Protein AF-0000000075212208 (afdb_homodimer)

Solvent-accessible surface area (backbone atoms only — not comparable to full-atom values): 13398 Å² total; per-residue (Å²): 125,58,70,80,43,76,44,44,19,39,18,38,63,18,53,50,20,39,30,35,29,75,81,66,67,46,75,45,40,25,14,40,92,82,67,46,66,45,93,73,33,43,47,42,62,54,30,37,22,40,18,46,20,15,41,41,36,31,32,25,49,51,51,33,44,75,71,73,48,75,58,78,48,35,25,38,19,33,31,32,38,22,55,25,89,89,42,84,96,29,46,19,37,37,36,39,38,34,51,44,39,84,70,49,51,69,67,55,49,52,50,30,45,55,54,13,44,73,44,17,35,67,53,26,19,44,70,43,47,28,46,81,44,79,44,78,118,124,59,69,78,44,76,44,44,19,38,17,39,62,18,53,49,20,40,30,34,29,75,82,67,67,46,75,45,40,24,16,41,91,81,67,47,67,43,94,72,33,44,47,41,62,54,30,37,23,38,19,45,20,16,42,42,36,31,33,26,50,51,50,33,46,75,71,72,47,72,58,77,48,35,26,38,18,34,30,32,39,24,56,25,88,89,42,85,95,30,46,17,36,37,34,38,37,35,52,44,39,83,69,51,52,68,67,53,50,52,51,30,46,55,54,14,44,74,44,18,35,69,52,26,20,43,71,45,48,29,46,81,44,80,45,78,119

Organism: Peptococcus niger (NCBI:txid2741)

Foldseek 3Di:
DDDPDDWDWDWDPPQQTWIATPVRPDIAHHNHPVNHADVRHDGPQVVLQVVCQVLLVVQLVVVCVVVVHDFPKGKDKDWDWAADPVDPPHTDIDIDIDMDTPRDDPVSSVVSNVRSCVPRQSSVVVVVSDDDDDDDD/DDDPDDWDWDWDPPQQTWIATPVRPDIAHHNHPVNHADVRHDGPQVVLQVVCQVLLVVQLVVVCVVVVHDFPKGKDKDWDWAADPVDPPHTDIDIDIDMDGPVDDPVSSVVSSVRSCVPRQSSVVVVVSDDDDDDDD

Secondary structure (DSSP, 8-state):
--EEEEEEEEEESGGGSEEEETTSS-EEEPPPTTS---TTB--HHHHHHHHHHHHHHHHHHHHHHHTT-----EEEEEEEEEE-TTSTT-EEEEEEEEEE-TTS-HHHHHHHHHHHHHH-HHHHGGGT-SEEEEEE-/--EEEEEEEEEESGGGSEEEETTSS-EEEPPPTTS---TTB--HHHHHHHHHHHHHHHHHHHHHHHTT-----EEEEEEEEEE-TTSTT-EEEEEEEEEE-TTS-HHHHHHHHHHHHHH-HHHHGGGT-SEEEEEE-

pLDDT: mean 84.52, std 11.78, range [50.91, 96.25]

Sequence (274 aa):
MAVHYETQFTNVGGRVGESVAIDNTFKLDQPGEDGKMAPGATNPEQLFAASLASCYNGAFLYHMEAAGKKSDVKFIVTVYLEDDPNYEGTMRVRAVCKVNAPELTKEEIKDFLEKAQTTSPYTKMFNGGAILENVVEMAVHYETQFTNVGGRVGESVAIDNTFKLDQPGEDGKMAPGATNPEQLFAASLASCYNGAFLYHMEAAGKKSDVKFIVTVYLEDDPNYEGTMRVRAVCKVNAPELTKEEIKDFLEKAQTTSPYTKMFNGGAILENVVE

InterPro domains:
  IPR003718 OsmC/Ohr conserved domain [PF02566] (40-129)
  IPR015946 K homology domain-like, alpha/beta [G3DSA:3.30.300.20] (2-135)
  IPR019953 Organic hydroperoxide resistance protein famiy [PTHR33797] (1-129)
  IPR036102 OsmC/Ohr superfamily [SSF82784] (4-132)

Nearest PDB structures (foldseek):
  6mjn-assembly2_C  TM=8.500E-01  e=1.795E-09  Legionella pneumophila
  2bjo-assembly1_B  TM=8.714E-01  e=3.499E-09  Bacillus subtilis
  9jxc-assembly2_C  TM=8.440E-01  e=5.707E-08  Acinetobacter baumannii
  4x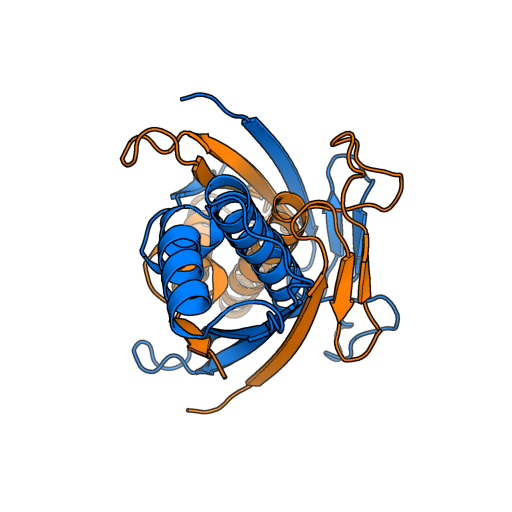x2-assembly1_A  TM=7.957E-01  e=2.161E-08  Xylella fastidiosa 9a5c
  3lus-assembly1_A  TM=8.500E-01  e=8.728E-08  Vibrio cholerae O1 biovar El Tor str. N16961

Structure (mmCIF, N/CA/C/O backbone):
data_AF-0000000075212208-model_v1
#
loop_
_entity.id
_entity.type
_entity.pdbx_description
1 polymer 'Organic hydroperoxide reductase OsmC/OhrA'
#
loop_
_atom_site.group_PDB
_atom_site.id
_atom_site.type_symbol
_atom_site.label_atom_id
_atom_site.label_alt_id
_atom_site.label_comp_id
_atom_site.label_asym_id
_atom_site.label_entity_id
_atom_site.label_seq_id
_atom_site.pdbx_PDB_ins_code
_atom_site.Cartn_x
_atom_site.Cartn_y
_atom_site.Cartn_z
_atom_site.occupancy
_atom_site.B_iso_or_equiv
_atom_site.auth_seq_id
_atom_site.auth_comp_id
_atom_site.auth_asym_id
_atom_site.auth_atom_id
_atom_site.pdbx_PDB_model_num
ATOM 1 N N . MET A 1 1 ? 22.5 -2.127 3.266 1 70.94 1 MET A N 1
ATOM 2 C CA . MET A 1 1 ? 21.594 -3.041 2.588 1 70.94 1 MET A CA 1
ATOM 3 C C . MET A 1 1 ? 21.297 -2.572 1.166 1 70.94 1 MET A C 1
ATOM 5 O O . MET A 1 1 ? 21.281 -1.37 0.896 1 70.94 1 MET A O 1
ATOM 9 N N . ALA A 1 2 ? 21.266 -3.566 0.296 1 86.38 2 ALA A N 1
ATOM 10 C CA . ALA A 1 2 ? 21.141 -3.178 -1.106 1 86.38 2 ALA A CA 1
ATOM 11 C C . ALA A 1 2 ? 19.719 -2.723 -1.433 1 86.38 2 ALA A C 1
ATOM 13 O O . ALA A 1 2 ? 18.75 -3.346 -1.001 1 86.38 2 ALA A O 1
ATOM 14 N N . VAL A 1 3 ? 19.641 -1.552 -2.01 1 84 3 VAL A N 1
ATOM 15 C CA . VAL A 1 3 ? 18.375 -1.034 -2.506 1 84 3 VAL A CA 1
ATOM 16 C C . VAL A 1 3 ? 18.188 -1.425 -3.971 1 84 3 VAL A C 1
ATOM 18 O O . VAL A 1 3 ? 19.078 -1.174 -4.801 1 84 3 VAL A O 1
ATOM 21 N N . HIS A 1 4 ? 17.062 -2.094 -4.285 1 87.19 4 HIS A N 1
ATOM 22 C CA . HIS A 1 4 ? 16.812 -2.578 -5.637 1 87.19 4 HIS A CA 1
ATOM 23 C C . HIS A 1 4 ? 15.906 -1.622 -6.406 1 87.19 4 HIS A C 1
ATOM 25 O O . HIS A 1 4 ? 15.883 -1.637 -7.641 1 87.19 4 HIS A O 1
ATOM 31 N N . TYR A 1 5 ? 15.141 -0.883 -5.746 1 85.38 5 TYR A N 1
ATOM 32 C CA . TYR A 1 5 ? 14.234 0.078 -6.371 1 85.38 5 TYR A CA 1
ATOM 33 C C . TYR A 1 5 ? 13.898 1.212 -5.41 1 85.38 5 TYR A C 1
ATOM 35 O O . TYR A 1 5 ? 13.828 1.004 -4.195 1 85.38 5 TYR A O 1
ATOM 43 N N . GLU A 1 6 ? 13.805 2.414 -5.984 1 86.81 6 GLU A N 1
ATOM 44 C CA . GLU A 1 6 ? 13.422 3.588 -5.207 1 86.81 6 GLU A CA 1
ATOM 45 C C . GLU A 1 6 ? 12.445 4.469 -5.977 1 86.81 6 GLU A C 1
ATOM 47 O O . GLU A 1 6 ? 12.594 4.664 -7.188 1 86.81 6 GLU A O 1
ATOM 52 N N . THR A 1 7 ? 11.406 4.898 -5.234 1 82.69 7 THR A N 1
ATOM 53 C CA . THR A 1 7 ? 10.484 5.879 -5.801 1 82.69 7 THR A CA 1
ATOM 54 C C . THR A 1 7 ? 10.094 6.922 -4.754 1 82.69 7 THR A C 1
ATOM 56 O O . THR A 1 7 ? 10.281 6.703 -3.555 1 82.69 7 THR A O 1
ATOM 59 N N . GLN A 1 8 ? 9.609 8.023 -5.25 1 87.06 8 GLN A N 1
ATOM 60 C CA . GLN A 1 8 ? 9.242 9.117 -4.352 1 87.06 8 GLN A CA 1
ATOM 61 C C . GLN A 1 8 ? 7.996 9.844 -4.848 1 87.06 8 GLN A C 1
ATOM 63 O O . GLN A 1 8 ? 7.871 10.125 -6.043 1 87.06 8 GLN A O 1
ATOM 68 N N . PHE A 1 9 ? 7.105 10.078 -3.904 1 85.19 9 PHE A N 1
ATOM 69 C CA . PHE A 1 9 ? 5.895 10.836 -4.199 1 85.19 9 PHE A CA 1
ATOM 70 C C . PHE A 1 9 ? 5.754 12.016 -3.242 1 85.19 9 PHE A C 1
ATOM 72 O O . PHE A 1 9 ? 6.047 11.891 -2.051 1 85.19 9 PHE A O 1
ATOM 79 N N . THR A 1 10 ? 5.277 13.094 -3.855 1 86.12 10 THR A N 1
ATOM 80 C CA . THR A 1 10 ? 4.895 14.25 -3.059 1 86.12 10 THR A CA 1
ATOM 81 C C . THR A 1 10 ? 3.379 14.422 -3.043 1 86.12 10 THR A C 1
ATOM 83 O O . THR A 1 10 ? 2.73 14.352 -4.09 1 86.12 10 THR A O 1
ATOM 86 N N . ASN A 1 11 ? 2.861 14.516 -1.863 1 85.56 11 ASN A N 1
ATOM 87 C CA . ASN A 1 11 ? 1.429 14.75 -1.73 1 85.56 11 ASN A CA 1
ATOM 88 C C . ASN A 1 11 ? 1.141 16.094 -1.076 1 85.56 11 ASN A C 1
ATOM 90 O O . ASN A 1 11 ? 1.806 16.484 -0.111 1 85.56 11 ASN A O 1
ATOM 94 N N . VAL A 1 12 ? 0.19 16.781 -1.741 1 84.25 12 VAL A N 1
ATOM 95 C CA . VAL A 1 12 ? -0.369 18 -1.172 1 84.25 12 VAL A CA 1
ATOM 96 C C . VAL A 1 12 ? -1.889 17.891 -1.083 1 84.25 12 VAL A C 1
ATOM 98 O O . VAL A 1 12 ? -2.539 17.438 -2.027 1 84.25 12 VAL A O 1
ATOM 101 N N . GLY A 1 13 ? -2.418 18.156 0.094 1 81.06 13 GLY A N 1
ATOM 102 C CA . GLY A 1 13 ? -3.863 18.156 0.256 1 81.06 13 GLY A CA 1
ATOM 103 C C . GLY A 1 13 ? -4.41 16.844 0.786 1 81.06 13 GLY A C 1
ATOM 104 O O . GLY A 1 13 ? -5.629 16.656 0.866 1 81.06 13 GLY A O 1
ATOM 105 N N . GLY A 1 14 ? -3.502 15.961 1.135 1 76.94 14 GLY A N 1
ATOM 106 C CA . GLY A 1 14 ? -3.963 14.727 1.743 1 76.94 14 GLY A CA 1
ATOM 107 C C . GLY A 1 14 ? -4.758 13.852 0.792 1 76.94 14 GLY A C 1
ATOM 108 O O . GLY A 1 14 ? -4.41 13.727 -0.385 1 76.94 14 GLY A O 1
ATOM 109 N N . ARG A 1 15 ? -5.855 13.203 1.315 1 73 15 ARG A N 1
ATOM 110 C CA . ARG A 1 15 ? -6.668 12.242 0.575 1 73 15 ARG A CA 1
ATOM 111 C C . ARG A 1 15 ? -7.465 12.93 -0.526 1 73 15 ARG A C 1
ATOM 113 O O . ARG A 1 15 ? -7.906 12.281 -1.479 1 73 15 ARG A O 1
ATOM 120 N N . VAL A 1 16 ? -7.699 14.227 -0.366 1 68.44 16 VAL A N 1
ATOM 121 C CA . VAL A 1 16 ? -8.484 14.945 -1.366 1 68.44 16 VAL A CA 1
ATOM 122 C C . VAL A 1 16 ? -7.566 15.82 -2.219 1 68.44 16 VAL A C 1
ATOM 124 O O . VAL A 1 16 ? -8.031 16.688 -2.959 1 68.44 16 VAL A O 1
ATOM 127 N N . GLY A 1 17 ? -6.293 15.586 -2.066 1 71.75 17 GLY A N 1
ATOM 128 C CA . GLY A 1 17 ? -5.324 16.422 -2.752 1 71.75 17 GLY A CA 1
ATOM 129 C C . GLY A 1 17 ? -4.723 15.766 -3.979 1 71.75 17 GLY A C 1
ATOM 130 O O . GLY A 1 17 ? -5.445 15.203 -4.805 1 71.75 17 GLY A O 1
ATOM 131 N N . GLU A 1 18 ? -3.49 16.062 -4.168 1 77.62 18 GLU A N 1
ATOM 132 C CA . GLU A 1 18 ? -2.768 15.539 -5.328 1 77.62 18 GLU A CA 1
ATOM 133 C C . GLU A 1 18 ? -1.454 14.883 -4.914 1 77.62 18 GLU A C 1
ATOM 135 O O . GLU A 1 18 ? -0.768 15.367 -4.016 1 77.62 18 GLU A O 1
ATOM 140 N N . SER A 1 19 ? -1.216 13.766 -5.504 1 78.62 19 SER A N 1
ATOM 141 C CA . SER A 1 19 ? 0.069 13.086 -5.363 1 78.62 19 SER A CA 1
ATOM 142 C C . SER A 1 19 ? 0.805 13.008 -6.695 1 78.62 19 SER A C 1
ATOM 144 O O . SER A 1 19 ? 0.221 12.633 -7.711 1 78.62 19 SER A O 1
ATOM 146 N N . VAL A 1 20 ? 2.037 13.445 -6.68 1 78.25 20 VAL A N 1
ATOM 147 C CA . VAL A 1 20 ? 2.83 13.484 -7.906 1 78.25 20 VAL A CA 1
ATOM 148 C C . VAL A 1 20 ? 4.152 12.758 -7.688 1 78.25 20 VAL A C 1
ATOM 150 O O . VAL A 1 20 ? 4.82 12.953 -6.668 1 78.25 20 VAL A O 1
ATOM 153 N N . ALA A 1 21 ? 4.348 11.867 -8.633 1 74.69 21 ALA A N 1
ATOM 154 C CA . ALA A 1 21 ? 5.656 11.219 -8.617 1 74.69 21 ALA A CA 1
ATOM 155 C C . ALA A 1 21 ? 6.77 12.219 -8.906 1 74.69 21 ALA A C 1
ATOM 157 O O . ALA A 1 21 ? 6.586 13.148 -9.695 1 74.69 21 ALA A O 1
ATOM 158 N N . ILE A 1 22 ? 7.887 12.031 -8.273 1 70.25 22 ILE A N 1
ATOM 159 C CA . ILE A 1 22 ? 9.023 12.938 -8.422 1 70.25 22 ILE A CA 1
ATOM 160 C C . ILE A 1 22 ? 9.422 13.031 -9.891 1 70.25 22 ILE A C 1
ATOM 162 O O . ILE A 1 22 ? 9.883 14.086 -10.344 1 70.25 22 ILE A O 1
ATOM 166 N N . ASP A 1 23 ? 9.211 11.906 -10.531 1 62.16 23 ASP A N 1
ATOM 167 C CA . ASP A 1 23 ? 9.602 11.938 -11.938 1 62.16 23 ASP A CA 1
ATOM 168 C C . ASP A 1 23 ? 8.445 12.406 -12.82 1 62.16 23 ASP A C 1
ATOM 170 O O . ASP A 1 23 ? 8.562 12.414 -14.047 1 62.16 23 ASP A O 1
ATOM 174 N N . ASN A 1 24 ? 7.379 12.922 -12.227 1 60.34 24 ASN A N 1
ATOM 175 C CA . ASN A 1 24 ? 6.188 13.477 -12.859 1 60.34 24 ASN A CA 1
ATOM 176 C C . ASN A 1 24 ? 5.547 12.477 -13.82 1 60.34 24 ASN A C 1
ATOM 178 O O . ASN A 1 24 ? 4.859 12.867 -14.766 1 60.34 24 ASN A O 1
ATOM 182 N N . THR A 1 25 ? 5.859 11.266 -13.688 1 55 25 THR A N 1
ATOM 183 C CA . THR A 1 25 ? 5.336 10.258 -14.602 1 55 25 THR A CA 1
ATOM 184 C C . THR A 1 25 ? 3.934 9.82 -14.18 1 55 25 THR A C 1
ATOM 186 O O . THR A 1 25 ? 3.158 9.328 -15 1 55 25 THR A O 1
ATOM 189 N N . PHE A 1 26 ? 3.602 10.031 -12.93 1 61.72 26 PHE A N 1
ATOM 190 C CA . PHE A 1 26 ? 2.348 9.484 -12.414 1 61.72 26 PHE A CA 1
ATOM 191 C C . PHE A 1 26 ? 1.699 10.461 -11.438 1 61.72 26 PHE A C 1
ATOM 193 O O . PHE A 1 26 ? 2.328 10.883 -10.461 1 61.72 26 PHE A O 1
ATOM 200 N N . LYS A 1 27 ? 0.62 11.039 -12 1 63.62 27 LYS A N 1
ATOM 201 C CA . LYS A 1 27 ? -0.178 11.93 -11.164 1 63.62 27 LYS A CA 1
ATOM 202 C C . LYS A 1 27 ? -1.516 11.289 -10.805 1 63.62 27 LYS A C 1
ATOM 204 O O . LYS A 1 27 ? -2.162 10.664 -11.648 1 63.62 27 LYS A O 1
ATOM 209 N N . LEU A 1 28 ? -1.729 11.164 -9.531 1 64.94 28 LEU A N 1
ATOM 210 C CA . LEU A 1 28 ? -2.996 10.602 -9.07 1 64.94 28 LEU A CA 1
ATOM 211 C C . LEU A 1 28 ? -3.85 11.68 -8.398 1 64.94 28 LEU A C 1
ATOM 213 O O . LEU A 1 28 ? -3.416 12.312 -7.438 1 64.94 28 LEU A O 1
ATOM 217 N N . ASP A 1 29 ? -4.934 11.906 -9.164 1 61.25 29 ASP A N 1
ATOM 218 C CA . ASP A 1 29 ? -5.895 12.844 -8.594 1 61.25 29 ASP A CA 1
ATOM 219 C C . ASP A 1 29 ? -6.797 12.148 -7.574 1 61.25 29 ASP A C 1
ATOM 221 O O . ASP A 1 29 ? -7.164 10.984 -7.754 1 61.25 29 ASP A O 1
ATOM 225 N N . GLN A 1 30 ? -6.922 12.719 -6.516 1 59.75 30 GLN A N 1
ATOM 226 C CA . GLN A 1 30 ? -7.781 12.195 -5.461 1 59.75 30 GLN A CA 1
ATOM 227 C C . GLN A 1 30 ? -9.18 12.797 -5.543 1 59.75 30 GLN A C 1
ATOM 229 O O . GLN A 1 30 ? -9.391 1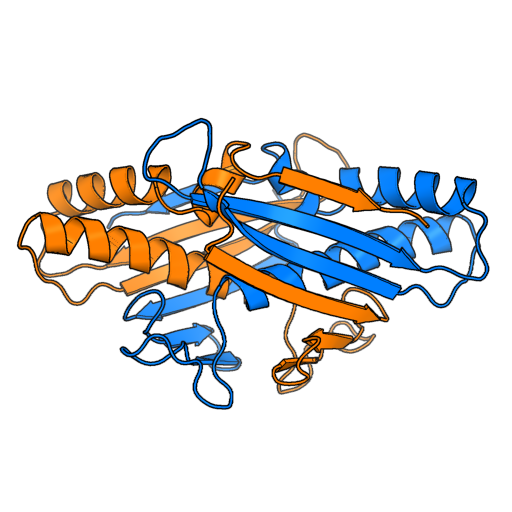3.789 -6.242 1 59.75 30 GLN A O 1
ATOM 234 N N . PRO A 1 31 ? -10.156 11.953 -4.84 1 56.88 31 PRO A N 1
ATOM 235 C CA . PRO A 1 31 ? -11.539 12.414 -4.887 1 56.88 31 PRO A CA 1
ATOM 236 C C . PRO A 1 31 ? -11.695 13.859 -4.406 1 56.88 31 PRO A C 1
ATOM 238 O O . PRO A 1 31 ? -10.898 14.336 -3.596 1 56.88 31 PRO A O 1
ATOM 241 N N . GLY A 1 32 ? -12.586 14.633 -5.09 1 51.72 32 GLY A N 1
ATOM 242 C CA . GLY A 1 32 ? -12.898 16 -4.707 1 51.72 32 GLY A CA 1
ATOM 243 C C . GLY A 1 32 ? -13.383 16.125 -3.275 1 51.72 32 GLY A C 1
ATOM 244 O O . GLY A 1 32 ? -13.547 15.125 -2.58 1 51.72 32 GLY A O 1
ATOM 245 N N . GLU A 1 33 ? -13.383 17.344 -2.822 1 51.31 33 GLU A N 1
ATOM 246 C CA . GLU A 1 33 ? -13.812 17.719 -1.477 1 51.31 33 GLU A CA 1
ATOM 247 C C . GLU A 1 33 ? -15.141 17.047 -1.126 1 51.31 33 GLU A C 1
ATOM 249 O O . GLU A 1 33 ? -15.438 16.828 0.049 1 51.31 33 GLU A O 1
ATOM 254 N N . ASP A 1 34 ? -15.812 16.719 -2.092 1 51.81 34 ASP A N 1
ATOM 255 C CA . ASP A 1 34 ? -17.125 16.125 -1.829 1 51.81 34 ASP A CA 1
ATOM 256 C C . ASP A 1 34 ? -17.016 14.617 -1.603 1 51.81 34 ASP A C 1
ATOM 258 O O . ASP A 1 34 ? -18 13.953 -1.301 1 51.81 34 ASP A O 1
ATOM 262 N N . GLY A 1 35 ? -15.789 14.164 -1.608 1 54.78 35 GLY A N 1
ATOM 263 C CA . GLY A 1 35 ? -15.547 12.75 -1.394 1 54.78 35 GLY A CA 1
ATOM 264 C C . GLY A 1 35 ? -15.836 11.898 -2.617 1 54.78 35 GLY A C 1
ATOM 265 O O . GLY A 1 35 ? -15.609 10.688 -2.604 1 54.78 35 GLY A O 1
ATOM 266 N N . LYS A 1 36 ? -16.328 12.656 -3.635 1 58.91 36 LYS A N 1
ATOM 267 C CA . LYS A 1 36 ? -16.703 11.906 -4.828 1 58.91 36 LYS A CA 1
ATOM 268 C C . LYS A 1 36 ? -15.5 11.695 -5.738 1 58.91 36 LYS A C 1
ATOM 270 O O . LYS A 1 36 ? -14.656 12.578 -5.875 1 58.91 36 LYS A O 1
ATOM 275 N N . MET A 1 37 ? -15.297 10.531 -6.078 1 59.47 37 MET A N 1
ATOM 276 C CA . MET A 1 37 ? -14.211 10.172 -6.98 1 59.47 37 MET A CA 1
ATOM 277 C C . MET A 1 37 ? -14.461 10.727 -8.383 1 59.47 37 MET A C 1
ATOM 279 O O . MET A 1 37 ? -15.422 10.336 -9.047 1 59.47 37 MET A O 1
ATOM 283 N N . ALA A 1 38 ? -13.727 11.891 -8.672 1 60.22 38 ALA A N 1
ATOM 284 C CA . ALA A 1 38 ? -13.82 12.367 -10.047 1 60.22 38 ALA A CA 1
ATOM 285 C C . ALA A 1 38 ? -13.305 11.32 -11.031 1 60.22 38 ALA A C 1
ATOM 287 O O . ALA A 1 38 ? -12.555 10.414 -10.648 1 60.22 38 ALA A O 1
ATOM 288 N N . PRO A 1 39 ? -13.914 11.383 -12.266 1 60.47 39 PRO A N 1
ATOM 289 C CA . PRO A 1 39 ? -13.352 10.477 -13.273 1 60.47 39 PRO A CA 1
ATOM 290 C C . PRO A 1 39 ? -11.836 10.562 -13.367 1 60.47 39 PRO A C 1
ATOM 292 O O . PRO A 1 39 ? -11.281 11.664 -13.422 1 60.47 39 PRO A O 1
ATOM 295 N N . GLY A 1 40 ? -11.141 9.414 -13.195 1 63.72 40 GLY A N 1
ATOM 296 C CA . GLY A 1 40 ? -9.688 9.375 -13.25 1 63.72 40 GLY A CA 1
ATOM 297 C C . GLY A 1 40 ? -9.031 9.531 -11.883 1 63.72 40 GLY A C 1
ATOM 298 O O . GLY A 1 40 ? -7.824 9.344 -11.75 1 63.72 40 GLY A O 1
ATOM 299 N N . ALA A 1 41 ? -9.945 9.852 -10.961 1 69.88 41 ALA A N 1
ATOM 300 C CA . ALA A 1 41 ? -9.398 10.023 -9.617 1 69.88 41 ALA A CA 1
ATOM 301 C C . ALA A 1 41 ? -9.195 8.672 -8.93 1 69.88 41 ALA A C 1
ATOM 303 O O . ALA A 1 41 ? -9.742 7.66 -9.367 1 69.88 41 ALA A O 1
ATOM 304 N N . THR A 1 42 ? -8.273 8.664 -8.062 1 76.81 42 THR A N 1
ATOM 305 C CA . THR A 1 42 ? -7.969 7.473 -7.277 1 76.81 42 THR A CA 1
ATOM 306 C C . THR A 1 42 ? -7.871 7.812 -5.793 1 76.81 42 THR A C 1
ATOM 308 O O . THR A 1 42 ? -8.078 8.961 -5.398 1 76.81 42 THR A O 1
ATOM 311 N N . ASN A 1 43 ? -7.836 6.828 -4.996 1 79.75 43 ASN A N 1
ATOM 312 C CA . ASN A 1 43 ? -7.68 6.984 -3.553 1 79.75 43 ASN A CA 1
ATOM 313 C C . ASN A 1 43 ? -6.688 5.98 -2.982 1 79.75 43 ASN A C 1
ATOM 315 O O . ASN A 1 43 ? -6.25 5.066 -3.684 1 79.75 43 ASN A O 1
ATOM 319 N N . PRO A 1 44 ? -6.285 6.199 -1.793 1 83.81 44 PRO A N 1
ATOM 320 C CA . PRO A 1 44 ? -5.258 5.332 -1.209 1 83.81 44 PRO A CA 1
ATOM 321 C C . PRO A 1 44 ? -5.66 3.859 -1.219 1 83.81 44 PRO A C 1
ATOM 323 O O . PRO A 1 44 ? -4.816 2.986 -1.44 1 83.81 44 PRO A O 1
ATOM 326 N N . GLU A 1 45 ? -6.887 3.543 -1.008 1 84.94 45 GLU A N 1
ATOM 327 C CA . GLU A 1 45 ? -7.344 2.158 -0.944 1 84.94 45 GLU A CA 1
ATOM 328 C C . GLU A 1 45 ? -7.211 1.469 -2.299 1 84.94 45 GLU A C 1
ATOM 330 O O . GLU A 1 45 ? -6.77 0.32 -2.375 1 84.94 45 GLU A O 1
ATOM 335 N N . 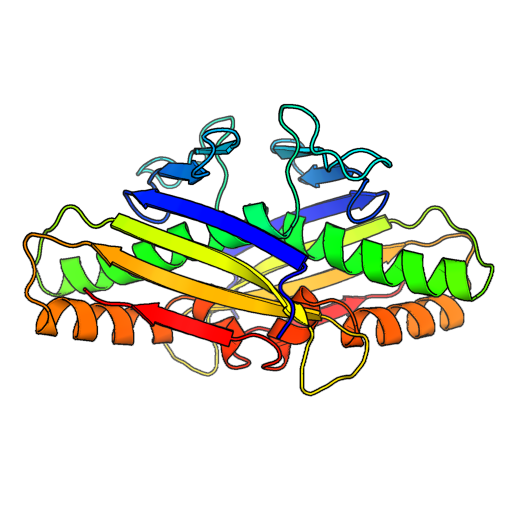GLN A 1 46 ? -7.609 2.148 -3.34 1 83.31 46 GLN A N 1
ATOM 336 C CA . GLN A 1 46 ? -7.473 1.604 -4.688 1 83.31 46 GLN A CA 1
ATOM 337 C C . GLN A 1 46 ? -6.008 1.385 -5.047 1 83.31 46 GLN A C 1
ATOM 339 O O . GLN A 1 46 ? -5.648 0.349 -5.609 1 83.31 46 GLN A O 1
ATOM 344 N N . LEU A 1 47 ? -5.211 2.346 -4.762 1 83.38 47 LEU A N 1
ATOM 345 C CA . LEU A 1 47 ? -3.785 2.264 -5.051 1 83.38 47 LEU A CA 1
ATOM 346 C C . LEU A 1 47 ? -3.146 1.098 -4.301 1 83.38 47 LEU A C 1
ATOM 348 O O . LEU A 1 47 ? -2.381 0.327 -4.883 1 83.38 47 LEU A O 1
ATOM 352 N N . PHE A 1 48 ? -3.508 0.967 -3.088 1 88.5 48 PHE A N 1
ATOM 353 C CA . PHE A 1 48 ? -2.951 -0.122 -2.295 1 88.5 48 PHE A CA 1
ATOM 354 C C . PHE A 1 48 ? -3.438 -1.471 -2.812 1 88.5 48 PHE A C 1
ATOM 356 O O . PHE A 1 48 ? -2.66 -2.426 -2.896 1 88.5 48 PHE A O 1
ATOM 363 N N . ALA A 1 49 ? -4.703 -1.544 -3.129 1 87.12 49 ALA A N 1
ATOM 364 C CA . ALA A 1 49 ? -5.246 -2.793 -3.656 1 87.12 49 ALA A CA 1
ATOM 365 C C . ALA A 1 49 ? -4.492 -3.234 -4.906 1 87.12 49 ALA A C 1
ATOM 367 O O . ALA A 1 49 ? -4.133 -4.406 -5.039 1 87.12 49 ALA A O 1
ATOM 368 N N . ALA A 1 50 ? -4.273 -2.334 -5.766 1 84.81 50 ALA A N 1
ATOM 369 C CA . ALA A 1 50 ? -3.553 -2.629 -7 1 84.81 50 ALA A CA 1
ATOM 370 C C . ALA A 1 50 ? -2.115 -3.047 -6.707 1 84.81 50 ALA A C 1
ATOM 372 O O . ALA A 1 50 ? -1.602 -3.994 -7.309 1 84.81 50 ALA A O 1
ATOM 373 N N . SER A 1 51 ? -1.491 -2.33 -5.82 1 87.19 51 SER A N 1
ATOM 374 C CA . SER A 1 51 ? -0.121 -2.645 -5.426 1 87.19 51 SER A CA 1
ATOM 375 C C . SER A 1 51 ? -0.02 -4.055 -4.852 1 87.19 51 SER A C 1
ATOM 377 O O . SER A 1 51 ? 0.808 -4.852 -5.297 1 87.19 51 SER A O 1
ATOM 379 N N . LEU A 1 52 ? -0.917 -4.34 -3.92 1 91.62 52 LEU A N 1
ATOM 380 C CA . LEU A 1 52 ? -0.914 -5.637 -3.25 1 91.62 52 LEU A CA 1
ATOM 381 C C . LEU A 1 52 ? -1.21 -6.762 -4.238 1 91.62 52 LEU A C 1
ATOM 383 O O . LEU A 1 52 ? -0.519 -7.781 -4.25 1 91.62 52 LEU A O 1
ATOM 387 N N . ALA A 1 53 ? -2.188 -6.57 -5.078 1 89.69 53 ALA A N 1
ATOM 388 C CA . ALA A 1 53 ? -2.572 -7.598 -6.043 1 89.69 53 ALA A CA 1
ATOM 389 C C . ALA A 1 53 ? -1.409 -7.949 -6.965 1 89.69 53 ALA A C 1
ATOM 391 O O . ALA A 1 53 ? -1.12 -9.125 -7.191 1 89.69 53 ALA A O 1
ATOM 392 N N . SER A 1 54 ? -0.744 -6.969 -7.48 1 87.44 54 SER A N 1
ATOM 393 C CA . SER A 1 54 ? 0.323 -7.172 -8.453 1 87.44 54 SER A CA 1
ATOM 394 C C . SER A 1 54 ? 1.546 -7.816 -7.812 1 87.44 54 SER A C 1
ATOM 396 O O . SER A 1 54 ? 2.107 -8.773 -8.352 1 87.44 54 SER A O 1
ATOM 398 N N . CYS A 1 55 ? 1.92 -7.312 -6.715 1 90.06 55 CYS A N 1
ATOM 399 C CA . CYS A 1 55 ? 3.119 -7.832 -6.066 1 90.06 55 CYS A CA 1
ATOM 400 C C . CYS A 1 55 ? 2.885 -9.242 -5.531 1 90.06 55 CYS A C 1
ATOM 402 O O . CYS A 1 55 ? 3.748 -10.109 -5.656 1 90.06 55 CYS A O 1
ATOM 404 N N . TYR A 1 56 ? 1.745 -9.445 -4.902 1 92.81 56 TYR A N 1
ATOM 405 C CA . TYR A 1 56 ? 1.398 -10.75 -4.363 1 92.81 56 TYR A CA 1
ATOM 406 C C . TYR A 1 56 ? 1.308 -11.789 -5.473 1 92.81 56 TYR A C 1
ATOM 408 O O . TYR A 1 56 ? 1.865 -12.883 -5.352 1 92.81 56 TYR A O 1
ATOM 416 N N . ASN A 1 57 ? 0.665 -11.43 -6.52 1 92 57 ASN A N 1
ATOM 417 C CA . ASN A 1 57 ? 0.59 -12.32 -7.672 1 92 57 ASN A CA 1
ATOM 418 C C . ASN A 1 57 ? 1.972 -12.594 -8.258 1 92 57 ASN A C 1
ATOM 420 O O . ASN A 1 57 ? 2.289 -13.734 -8.602 1 92 57 ASN A O 1
ATOM 424 N N . GLY A 1 58 ? 2.789 -11.555 -8.344 1 90.19 58 GLY A N 1
ATOM 425 C CA . GLY A 1 58 ? 4.148 -11.742 -8.82 1 90.19 58 GLY A CA 1
ATOM 426 C C . GLY A 1 58 ? 4.922 -12.781 -8.031 1 90.19 58 GLY A C 1
ATOM 427 O O . GLY A 1 58 ? 5.617 -13.617 -8.602 1 90.19 58 GLY A O 1
ATOM 428 N N . ALA A 1 59 ? 4.832 -12.672 -6.73 1 90.44 59 ALA A N 1
ATOM 429 C CA . ALA A 1 59 ? 5.484 -13.648 -5.863 1 90.44 59 ALA A CA 1
ATOM 430 C C . ALA A 1 59 ? 4.914 -15.047 -6.082 1 90.44 59 ALA A C 1
ATOM 432 O O . ALA A 1 59 ? 5.656 -16.031 -6.137 1 90.44 59 ALA A O 1
ATOM 433 N N . PHE A 1 60 ? 3.576 -15.125 -6.219 1 94.06 60 PHE A N 1
ATOM 434 C CA . PHE A 1 60 ? 2.912 -16.391 -6.484 1 94.06 60 PHE A CA 1
ATOM 435 C C . PHE A 1 60 ? 3.436 -17.016 -7.77 1 94.06 60 PHE A C 1
ATOM 437 O O . PHE A 1 60 ? 3.816 -18.188 -7.789 1 94.06 60 PHE A O 1
ATOM 444 N N . LEU A 1 61 ? 3.512 -16.219 -8.82 1 92.75 61 LEU A N 1
ATOM 445 C CA . LEU A 1 61 ? 3.973 -16.688 -10.117 1 92.75 61 LEU A CA 1
ATOM 446 C C . LEU A 1 61 ? 5.422 -17.156 -10.047 1 92.75 61 LEU A C 1
ATOM 448 O O . LEU A 1 61 ? 5.789 -18.156 -10.664 1 92.75 61 LEU A O 1
ATOM 452 N N . TYR A 1 62 ? 6.211 -16.438 -9.328 1 91.31 62 TYR A N 1
ATOM 453 C CA . TYR A 1 62 ? 7.609 -16.812 -9.156 1 91.31 62 TYR A CA 1
ATOM 454 C C . TYR A 1 62 ? 7.73 -18.219 -8.594 1 91.31 62 TYR A C 1
ATOM 456 O O . TYR A 1 62 ? 8.461 -19.047 -9.133 1 91.31 62 TYR A O 1
ATOM 464 N N . HIS A 1 63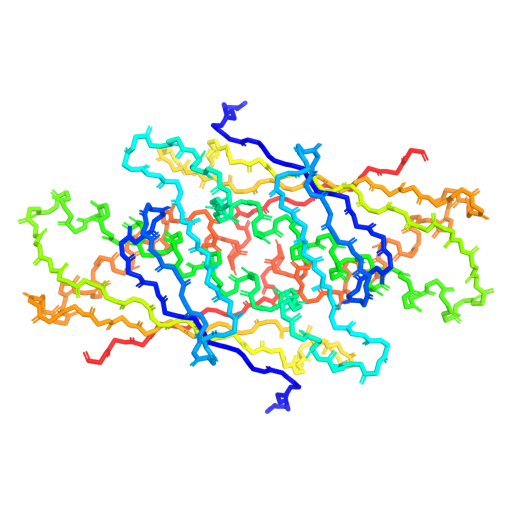 ? 7.02 -18.484 -7.543 1 94.19 63 HIS A N 1
ATOM 465 C CA . HIS A 1 63 ? 7.098 -19.797 -6.898 1 94.19 63 HIS A CA 1
ATOM 466 C C . HIS A 1 63 ? 6.449 -20.875 -7.762 1 94.19 63 HIS A C 1
ATOM 468 O O . HIS A 1 63 ? 6.914 -22.016 -7.789 1 94.19 63 HIS A O 1
ATOM 474 N N . MET A 1 64 ? 5.387 -20.516 -8.461 1 94.75 64 MET A N 1
ATOM 475 C CA . MET A 1 64 ? 4.738 -21.453 -9.375 1 94.75 64 MET A CA 1
ATOM 476 C C . MET A 1 64 ? 5.699 -21.875 -10.477 1 94.75 64 MET A C 1
ATOM 478 O O . MET A 1 64 ? 5.852 -23.078 -10.734 1 94.75 64 MET A O 1
ATOM 482 N N . GLU A 1 65 ? 6.375 -20.922 -11.047 1 93.88 65 GLU A N 1
ATOM 483 C CA . GLU A 1 65 ? 7.316 -21.203 -12.125 1 93.88 65 GLU A CA 1
ATOM 484 C C . GLU A 1 65 ? 8.516 -22 -11.625 1 93.88 65 GLU A C 1
ATOM 486 O O . GLU A 1 65 ? 9.008 -22.891 -12.312 1 93.88 65 GLU A O 1
ATOM 491 N N . ALA A 1 66 ? 8.992 -21.656 -10.477 1 94.44 66 ALA A N 1
ATOM 492 C CA . ALA A 1 66 ? 10.117 -22.359 -9.867 1 94.44 66 ALA A CA 1
ATOM 493 C C . ALA A 1 66 ? 9.789 -23.844 -9.688 1 94.44 66 ALA A C 1
ATOM 495 O O . ALA A 1 66 ? 10.688 -24.688 -9.711 1 94.44 66 ALA A O 1
ATOM 496 N N . ALA A 1 67 ? 8.516 -24.156 -9.555 1 95.88 67 ALA A N 1
ATOM 497 C CA . ALA A 1 67 ? 8.062 -25.547 -9.367 1 95.88 67 ALA A CA 1
ATOM 498 C C . ALA A 1 67 ? 7.746 -26.20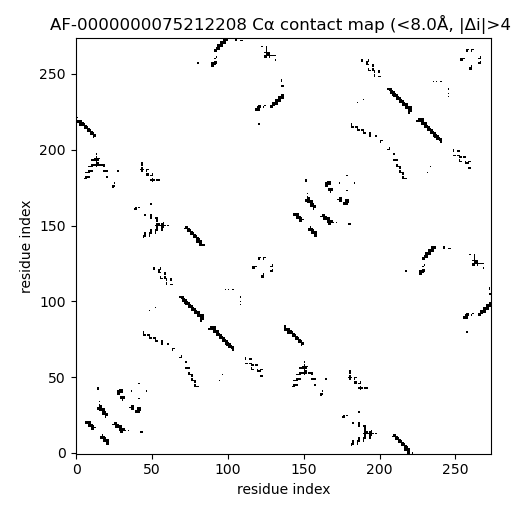3 -10.703 1 95.88 67 ALA A C 1
ATOM 500 O O . ALA A 1 67 ? 7.301 -27.344 -10.75 1 95.88 67 ALA A O 1
ATOM 501 N N . GLY A 1 68 ? 7.902 -25.359 -11.812 1 96.25 68 GLY A N 1
ATOM 502 C CA . GLY A 1 68 ? 7.668 -25.875 -13.141 1 96.25 68 GLY A CA 1
ATOM 503 C C . GLY A 1 68 ? 6.199 -25.938 -13.516 1 96.25 68 GLY A C 1
ATOM 504 O O . GLY A 1 68 ? 5.801 -26.75 -14.359 1 96.25 68 GLY A O 1
ATOM 505 N N . LYS A 1 69 ? 5.383 -25.188 -12.773 1 96.06 69 LYS A N 1
ATOM 506 C CA . LYS A 1 69 ? 3.949 -25.172 -13.039 1 96.06 69 LYS A CA 1
ATOM 507 C C . LYS A 1 69 ? 3.555 -23.922 -13.828 1 96.06 69 LYS A C 1
ATOM 509 O O . LYS A 1 69 ? 4.297 -22.938 -13.859 1 96.06 69 LYS A O 1
ATOM 514 N N . LYS A 1 70 ? 2.436 -24.094 -14.523 1 93.56 70 LYS A N 1
ATOM 515 C CA . LYS A 1 70 ? 1.876 -22.984 -15.289 1 93.56 70 LYS A CA 1
ATOM 516 C C . LYS A 1 70 ? 0.362 -22.906 -15.117 1 93.56 70 LYS A C 1
ATOM 518 O O . LYS A 1 70 ? -0.318 -23.938 -15.07 1 93.56 70 LYS A O 1
ATOM 523 N N . SER A 1 71 ? -0.105 -21.688 -15 1 93.06 71 SER A N 1
ATOM 524 C CA . SER A 1 71 ? -1.539 -21.438 -14.906 1 93.06 71 SER A CA 1
ATOM 525 C C . SER A 1 71 ? -1.86 -19.969 -15.203 1 93.06 71 SER A C 1
ATOM 527 O O . SER A 1 71 ? -1.018 -19.094 -15.008 1 93.06 71 SER A O 1
ATOM 529 N N . ASP A 1 72 ? -3.035 -19.797 -15.758 1 90.5 72 ASP A N 1
ATOM 530 C CA . ASP A 1 72 ? -3.551 -18.438 -15.867 1 90.5 72 ASP A CA 1
ATOM 531 C C . ASP A 1 72 ? -4.062 -17.938 -14.523 1 90.5 72 ASP A C 1
ATOM 533 O O . ASP A 1 72 ? -5.262 -18 -14.25 1 90.5 72 ASP A O 1
ATOM 537 N N . VAL A 1 73 ? -3.137 -17.359 -13.781 1 92 73 VAL A N 1
ATOM 538 C CA . VAL A 1 73 ? -3.43 -17.016 -12.391 1 92 73 VAL A CA 1
ATOM 539 C C . VAL A 1 73 ? -4.07 -15.625 -12.344 1 92 73 VAL A C 1
ATOM 541 O O . VAL A 1 73 ? -3.588 -14.688 -12.977 1 92 73 VAL A O 1
ATOM 544 N N . LYS A 1 74 ? -5.164 -15.57 -11.578 1 90.88 74 LYS A N 1
ATOM 545 C CA . LYS A 1 74 ? -5.828 -14.305 -11.297 1 90.88 74 LYS A CA 1
ATOM 546 C C . LYS A 1 74 ? -5.895 -14.031 -9.797 1 90.88 74 LYS A C 1
ATOM 548 O O . LYS A 1 74 ? -6.305 -14.898 -9.023 1 90.88 74 LYS A O 1
ATOM 553 N N . PHE A 1 75 ? -5.375 -12.891 -9.445 1 92.75 75 PHE A N 1
ATOM 554 C CA . PHE A 1 75 ? -5.516 -12.422 -8.07 1 92.75 75 PHE A CA 1
ATOM 555 C C . PHE A 1 75 ? -6.594 -11.352 -7.973 1 92.75 75 PHE A C 1
ATOM 557 O O . PHE A 1 75 ? -6.531 -10.336 -8.664 1 92.75 75 PHE A O 1
ATOM 564 N N . ILE A 1 76 ? -7.574 -11.625 -7.16 1 91.38 76 ILE A N 1
ATOM 565 C CA . ILE A 1 76 ? -8.609 -10.648 -6.855 1 91.38 76 ILE A CA 1
ATOM 566 C C . ILE A 1 76 ? -8.453 -10.148 -5.422 1 91.38 76 ILE A C 1
ATOM 568 O O . ILE A 1 76 ? -8.68 -10.898 -4.469 1 91.38 76 ILE A O 1
ATOM 572 N N . VAL A 1 77 ? -8.047 -8.93 -5.262 1 92.44 77 VAL A N 1
ATOM 573 C CA . VAL A 1 77 ? -7.797 -8.359 -3.941 1 92.44 77 VAL A CA 1
ATOM 574 C C . VAL A 1 77 ? -8.867 -7.316 -3.617 1 92.44 77 VAL A C 1
ATOM 576 O O . VAL A 1 77 ? -9.086 -6.379 -4.387 1 92.44 77 VAL A O 1
ATOM 579 N N . THR A 1 78 ? -9.555 -7.539 -2.557 1 92.12 78 THR A N 1
ATOM 580 C CA . THR A 1 78 ? -10.508 -6.582 -2.016 1 92.12 78 THR A CA 1
ATOM 581 C C . THR A 1 78 ? -9.953 -5.906 -0.766 1 92.12 78 THR A C 1
ATOM 583 O O . THR A 1 78 ? -9.484 -6.582 0.155 1 92.12 78 THR A O 1
ATOM 586 N N . VAL A 1 79 ? -9.945 -4.621 -0.77 1 91.62 79 VAL A N 1
ATOM 587 C CA . VAL A 1 79 ? -9.477 -3.848 0.375 1 91.62 79 VAL A CA 1
ATOM 588 C C . VAL A 1 79 ? -10.648 -3.141 1.039 1 91.62 79 VAL A C 1
ATOM 590 O O . VAL A 1 79 ? -11.469 -2.508 0.363 1 91.62 79 VAL A O 1
ATOM 593 N N . TYR A 1 80 ? -10.727 -3.322 2.314 1 90.44 80 TYR A N 1
ATOM 594 C CA . TYR A 1 80 ? -11.742 -2.672 3.141 1 90.44 80 TYR A CA 1
ATOM 595 C C . TYR A 1 80 ? -11.102 -1.656 4.086 1 90.44 80 TYR A C 1
ATOM 597 O O . TYR A 1 80 ? -10.055 -1.92 4.672 1 90.44 80 TYR A O 1
ATOM 605 N N . LEU A 1 81 ? -11.664 -0.509 4.066 1 90.44 81 LEU A N 1
ATOM 606 C CA . LEU A 1 81 ? -11.43 0.403 5.184 1 90.44 81 LEU A CA 1
ATOM 607 C C . LEU A 1 81 ? -12.516 0.25 6.242 1 90.44 81 LEU A C 1
ATOM 609 O O . LEU A 1 81 ? -13.688 0.533 5.98 1 90.44 81 LEU A O 1
ATOM 613 N N . GLU A 1 82 ? -12.102 -0.23 7.406 1 91.75 82 GLU A N 1
ATOM 614 C CA . GLU A 1 82 ? -13.102 -0.553 8.422 1 91.75 82 GLU A CA 1
ATOM 615 C C . GLU A 1 82 ? -12.68 -0.03 9.797 1 91.75 82 GLU A C 1
ATOM 617 O O . GLU A 1 82 ? -11.539 0.399 9.977 1 91.75 82 GLU A O 1
ATOM 622 N N . ASP A 1 83 ? -13.703 0.007 10.656 1 91 83 ASP A N 1
ATOM 623 C CA . ASP A 1 83 ? -13.391 0.396 12.023 1 91 83 ASP A CA 1
ATOM 624 C C . ASP A 1 83 ? -12.344 -0.538 12.633 1 91 83 ASP A C 1
ATOM 626 O O . ASP A 1 83 ? -12.383 -1.749 12.406 1 91 83 ASP A O 1
ATOM 630 N N . ASP A 1 84 ? -11.422 0.083 13.336 1 88.81 84 ASP A N 1
ATOM 631 C CA . ASP A 1 84 ? -10.445 -0.71 14.078 1 88.81 84 ASP A CA 1
ATOM 632 C C . ASP A 1 84 ? -11 -1.14 15.43 1 88.81 84 ASP A C 1
ATOM 634 O O . ASP A 1 84 ? -11.227 -0.304 16.312 1 88.81 84 ASP A O 1
ATOM 638 N N . PRO A 1 85 ? -11.195 -2.383 15.602 1 87.06 85 PRO A N 1
ATOM 639 C CA . PRO A 1 85 ? -11.773 -2.834 16.859 1 87.06 85 PRO A CA 1
ATOM 640 C C . PRO A 1 85 ? -10.828 -2.639 18.047 1 87.06 85 PRO A C 1
ATOM 642 O O . PRO A 1 85 ? -11.273 -2.621 19.203 1 87.06 85 PRO A O 1
ATOM 645 N N . ASN A 1 86 ? -9.562 -2.521 17.797 1 85.06 86 ASN A N 1
ATOM 646 C CA . ASN A 1 86 ? -8.57 -2.412 18.859 1 85.06 86 ASN A CA 1
ATOM 647 C C . ASN A 1 86 ? -8.352 -0.958 19.266 1 85.06 86 ASN A C 1
ATOM 649 O O . ASN A 1 86 ? -7.762 -0.689 20.312 1 85.06 86 ASN A O 1
ATOM 653 N N . TYR A 1 87 ? -8.711 -0.028 18.406 1 83.19 87 TYR A N 1
ATOM 654 C CA . TYR A 1 87 ? -8.523 1.393 18.688 1 83.19 87 TYR A CA 1
ATOM 655 C C . TYR A 1 87 ? -9.766 2.189 18.312 1 83.19 87 TYR A C 1
ATOM 657 O O . TYR A 1 87 ? -9.961 2.553 17.156 1 83.19 87 TYR A O 1
ATOM 665 N N . GLU A 1 88 ? -10.555 2.504 19.297 1 83.25 88 GLU A N 1
ATOM 666 C CA . GLU A 1 88 ? -11.844 3.164 19.094 1 83.25 88 GLU A CA 1
ATOM 667 C C . GLU A 1 88 ? -11.68 4.465 18.312 1 83.25 88 GLU A C 1
ATOM 669 O O . GLU A 1 88 ? -10.742 5.23 18.562 1 83.25 88 GLU A O 1
ATOM 674 N N . GLY A 1 89 ? -12.508 4.641 17.344 1 84.81 89 GLY A N 1
ATOM 675 C CA . GLY A 1 89 ? -12.531 5.883 16.594 1 84.81 89 GLY A CA 1
ATOM 676 C C . GLY A 1 89 ? -11.539 5.906 15.445 1 84.81 89 GLY A C 1
ATOM 677 O O . GLY A 1 89 ? -11.383 6.926 14.766 1 84.81 89 GLY A O 1
ATOM 678 N N . THR A 1 90 ? -10.789 4.832 15.328 1 87.06 90 THR A N 1
ATOM 679 C CA . THR A 1 90 ? -9.836 4.781 14.234 1 87.06 90 THR A CA 1
ATOM 680 C C . THR A 1 90 ? -10.195 3.668 13.25 1 87.06 90 THR A C 1
ATOM 682 O O . THR A 1 90 ? -11.078 2.854 13.523 1 87.06 90 THR A O 1
ATOM 685 N N . MET A 1 91 ? -9.602 3.738 12.125 1 89.5 91 MET A N 1
ATOM 686 C CA . MET A 1 91 ? -9.883 2.764 11.07 1 89.5 91 MET A CA 1
ATOM 687 C C . MET A 1 91 ? -8.664 1.879 10.82 1 89.5 91 MET A C 1
ATOM 689 O O . MET A 1 91 ? -7.555 2.203 11.25 1 89.5 91 MET A O 1
ATOM 693 N N . ARG A 1 92 ? -8.953 0.707 10.219 1 91.75 92 ARG A N 1
ATOM 694 C CA . ARG A 1 92 ? -7.883 -0.175 9.758 1 91.75 92 ARG A CA 1
ATOM 695 C C . ARG A 1 92 ? -8.164 -0.687 8.352 1 91.75 92 ARG A C 1
ATOM 697 O O . ARG A 1 92 ? -9.297 -0.593 7.863 1 91.75 92 ARG A O 1
ATOM 704 N N . VAL A 1 93 ? -7.094 -1.179 7.711 1 92.81 93 VAL A N 1
ATOM 705 C CA . VAL A 1 93 ? -7.203 -1.805 6.398 1 92.81 93 VAL A CA 1
ATOM 706 C C . VAL A 1 93 ? -7.332 -3.318 6.555 1 92.81 93 VAL A C 1
ATOM 708 O O . VAL A 1 93 ? -6.609 -3.93 7.348 1 92.81 93 VAL A O 1
ATOM 711 N N . ARG A 1 94 ? -8.281 -3.896 5.934 1 92.69 94 ARG A N 1
ATOM 712 C CA . ARG A 1 94 ? -8.406 -5.34 5.758 1 92.69 94 ARG A CA 1
ATOM 713 C C . ARG A 1 94 ? -8.383 -5.715 4.277 1 92.69 94 ARG A C 1
ATOM 715 O O . ARG A 1 94 ? -9.164 -5.184 3.486 1 92.69 94 ARG A O 1
ATOM 722 N N . ALA A 1 95 ? -7.465 -6.562 3.953 1 94.38 95 ALA A N 1
ATOM 723 C CA . ALA A 1 95 ? -7.367 -7.035 2.576 1 94.38 95 ALA A CA 1
ATOM 724 C C . ALA A 1 95 ? -7.754 -8.508 2.471 1 94.38 95 ALA A C 1
ATOM 726 O O . ALA A 1 95 ? -7.375 -9.32 3.318 1 94.38 95 ALA A O 1
ATOM 727 N N . VAL A 1 96 ? -8.586 -8.797 1.489 1 93.31 96 VAL A N 1
ATOM 728 C CA . VAL A 1 96 ? -8.961 -10.172 1.155 1 93.31 96 VAL A CA 1
ATOM 729 C C . VAL A 1 96 ? -8.445 -10.516 -0.24 1 93.31 96 VAL A C 1
ATOM 731 O O . VAL A 1 96 ? -8.758 -9.828 -1.213 1 93.31 96 VAL A O 1
ATOM 734 N N . CYS A 1 97 ? -7.68 -11.57 -0.319 1 94.56 97 CYS A N 1
ATOM 735 C CA . CYS A 1 97 ? -7.109 -12 -1.591 1 94.56 97 CYS A CA 1
ATOM 736 C C . CYS A 1 97 ? -7.711 -13.336 -2.031 1 94.56 97 CYS A C 1
ATOM 738 O O . CYS A 1 97 ? -7.621 -14.328 -1.311 1 94.56 97 CYS A O 1
ATOM 740 N N . LYS A 1 98 ? -8.359 -13.266 -3.166 1 93.31 98 LYS A N 1
ATOM 741 C CA . LYS A 1 98 ? -8.859 -14.477 -3.818 1 93.31 98 LYS A CA 1
ATOM 742 C C . LYS A 1 98 ? -7.973 -14.867 -4.996 1 93.31 98 LYS A C 1
ATOM 744 O O . LYS A 1 98 ? -7.617 -14.023 -5.82 1 93.31 98 LYS A O 1
ATOM 749 N N . VAL A 1 99 ? -7.637 -16.125 -5.066 1 94.06 99 VAL A N 1
ATOM 750 C CA . VAL A 1 99 ? -6.742 -16.609 -6.109 1 94.06 99 VAL A CA 1
ATOM 751 C C . VAL A 1 99 ? -7.477 -17.625 -6.988 1 94.06 99 VAL A C 1
ATOM 753 O O . VAL A 1 99 ? -8.094 -18.562 -6.484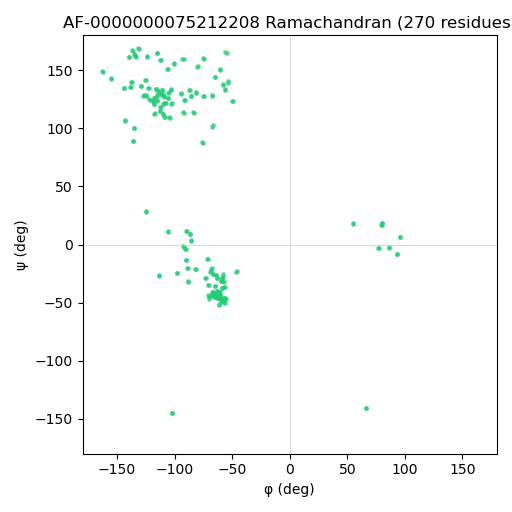 1 94.06 99 VAL A O 1
ATOM 756 N N . ASN A 1 100 ? -7.434 -17.328 -8.227 1 91.38 100 ASN A N 1
ATOM 757 C CA . ASN A 1 100 ? -7.922 -18.266 -9.234 1 91.38 100 ASN A CA 1
ATOM 758 C C . ASN A 1 100 ? -6.789 -18.797 -10.102 1 91.38 100 ASN A C 1
ATOM 760 O O . ASN A 1 100 ? -6.09 -18.031 -10.766 1 91.38 100 ASN A O 1
ATOM 764 N N . ALA A 1 101 ? -6.523 -20 -10.039 1 92.94 101 ALA A N 1
ATOM 765 C CA . ALA A 1 101 ? -5.543 -20.703 -10.859 1 92.94 101 ALA A CA 1
ATOM 766 C C . ALA A 1 101 ? -6.094 -22.047 -11.352 1 92.94 101 ALA A C 1
ATOM 768 O O . ALA A 1 101 ? -5.824 -23.094 -10.758 1 92.94 101 ALA A O 1
ATOM 769 N N . PRO A 1 102 ? -6.734 -22.062 -12.469 1 92.69 102 PRO A N 1
ATOM 770 C CA . PRO A 1 102 ? -7.547 -23.203 -12.898 1 92.69 102 PRO A CA 1
ATOM 771 C C . PRO A 1 102 ? -6.711 -24.438 -13.18 1 92.69 102 PRO A C 1
ATOM 773 O O . PRO A 1 102 ? -7.219 -25.562 -13.094 1 92.69 102 PRO A O 1
ATOM 776 N N . GLU A 1 103 ? -5.492 -24.328 -13.516 1 94.06 103 GLU A N 1
ATOM 777 C CA . GLU A 1 103 ? -4.672 -25.469 -13.891 1 94.06 103 GLU A CA 1
ATOM 778 C C . GLU A 1 103 ? -3.967 -26.062 -12.68 1 94.06 103 GLU A C 1
ATOM 780 O O . GLU A 1 103 ? -3.289 -27.094 -12.789 1 94.06 103 GLU A O 1
ATOM 785 N N . LEU A 1 104 ? -4.121 -25.438 -11.539 1 95.06 104 LEU A N 1
ATOM 786 C CA . LEU A 1 104 ? -3.461 -25.906 -10.32 1 95.06 104 LEU A CA 1
ATOM 787 C C . LEU A 1 104 ? -4.465 -26.562 -9.375 1 95.06 104 LEU A C 1
ATOM 789 O O . LEU A 1 104 ? -5.637 -26.188 -9.352 1 95.06 104 LEU A O 1
ATOM 793 N N . THR A 1 105 ? -3.928 -27.484 -8.625 1 95.19 105 THR A N 1
ATOM 794 C CA . THR A 1 105 ? -4.738 -28.047 -7.547 1 95.19 105 THR A CA 1
ATOM 795 C C . THR A 1 105 ? -4.852 -27.047 -6.387 1 95.19 105 THR A C 1
ATOM 797 O O . THR A 1 105 ? -4.059 -26.109 -6.289 1 95.19 105 THR A O 1
ATOM 800 N N . LYS A 1 106 ? -5.863 -27.234 -5.543 1 93.94 106 LYS A N 1
ATOM 801 C CA . LYS A 1 106 ? -6.02 -26.375 -4.371 1 93.94 106 LYS A CA 1
ATOM 802 C C . LYS A 1 106 ? -4.789 -26.453 -3.471 1 93.94 106 LYS A C 1
ATOM 804 O O . LYS A 1 106 ? -4.387 -25.438 -2.883 1 93.94 106 LYS A O 1
ATOM 809 N N . GLU A 1 107 ? -4.234 -27.656 -3.371 1 94.5 107 GLU A N 1
ATOM 810 C CA . GLU A 1 107 ? -3.047 -27.844 -2.547 1 94.5 107 GLU A CA 1
ATOM 811 C C . GLU A 1 107 ? -1.86 -27.062 -3.096 1 94.5 107 GLU A C 1
ATOM 813 O O . GLU A 1 107 ? -1.119 -26.422 -2.336 1 94.5 107 GLU A O 1
ATOM 818 N N . GLU A 1 108 ? -1.743 -27.125 -4.371 1 95.25 108 GLU A N 1
ATOM 819 C CA . GLU A 1 108 ? -0.675 -26.359 -5.008 1 95.25 108 GLU A CA 1
ATOM 820 C C . GLU A 1 108 ? -0.866 -24.859 -4.797 1 95.25 108 GLU A C 1
ATOM 822 O O . GLU A 1 108 ? 0.09 -24.156 -4.496 1 95.25 108 GLU A O 1
ATOM 827 N N . ILE A 1 109 ? -2.109 -24.422 -4.988 1 95.44 109 ILE A N 1
ATOM 828 C CA . ILE A 1 109 ? -2.42 -23 -4.809 1 95.44 109 ILE A CA 1
ATOM 829 C C . ILE A 1 109 ? -2.064 -22.562 -3.389 1 95.44 109 ILE A C 1
ATOM 831 O O . ILE A 1 109 ? -1.412 -21.547 -3.189 1 95.44 109 ILE A O 1
ATOM 835 N N . LYS A 1 110 ? -2.461 -23.344 -2.432 1 94.5 110 LYS A N 1
ATOM 836 C CA . LYS A 1 110 ? -2.189 -23.016 -1.036 1 94.5 110 LYS A CA 1
ATOM 837 C C . LYS A 1 110 ? -0.688 -22.969 -0.764 1 94.5 110 LYS A C 1
ATOM 839 O O . LYS A 1 110 ? -0.207 -22.078 -0.059 1 94.5 110 LYS A O 1
ATOM 844 N N . ASP A 1 111 ? 0.006 -23.922 -1.31 1 95.44 111 ASP A N 1
ATOM 845 C CA . ASP A 1 111 ? 1.452 -23.969 -1.123 1 95.44 111 ASP A CA 1
ATOM 846 C C . ASP A 1 111 ? 2.121 -22.719 -1.691 1 95.44 111 ASP A C 1
ATOM 848 O O . ASP A 1 111 ? 2.891 -22.047 -0.998 1 95.44 111 ASP A O 1
ATOM 852 N N . PHE A 1 112 ? 1.812 -22.391 -2.959 1 95.56 112 PHE A N 1
ATOM 853 C CA . PHE A 1 112 ? 2.42 -21.234 -3.6 1 95.56 112 PHE A CA 1
ATOM 854 C C . PHE A 1 112 ? 1.996 -19.953 -2.902 1 95.56 112 PHE A C 1
ATOM 856 O O . PHE A 1 112 ? 2.779 -19 -2.809 1 95.56 112 PHE A O 1
ATOM 863 N N . LEU A 1 113 ? 0.737 -19.938 -2.441 1 94.75 113 LEU A N 1
ATOM 864 C CA . LEU A 1 113 ? 0.225 -18.766 -1.747 1 94.75 113 LEU A CA 1
ATOM 865 C C . LEU A 1 113 ? 0.964 -18.547 -0.431 1 94.75 113 LEU A C 1
ATOM 867 O O . LEU A 1 113 ? 1.306 -17.406 -0.087 1 94.75 113 LEU A O 1
ATOM 871 N N . GLU A 1 114 ? 1.237 -19.578 0.321 1 93.31 114 GLU A N 1
ATOM 872 C CA . GLU A 1 114 ? 1.981 -19.484 1.574 1 93.31 114 GLU A CA 1
ATOM 873 C C . GLU A 1 114 ? 3.404 -19 1.336 1 93.31 114 GLU A C 1
ATOM 875 O O . GLU A 1 114 ? 3.896 -18.125 2.066 1 93.31 114 GLU A O 1
ATOM 880 N N . LYS A 1 115 ? 4.023 -19.531 0.365 1 93.69 115 LYS A N 1
ATOM 881 C CA . LYS A 1 115 ? 5.367 -19.078 0.013 1 93.69 115 LYS A CA 1
ATOM 882 C C . LYS A 1 115 ? 5.363 -17.625 -0.429 1 93.69 115 LYS A C 1
ATOM 884 O O . LYS A 1 115 ? 6.234 -16.844 -0.029 1 93.69 115 LYS A O 1
ATOM 889 N N . ALA A 1 116 ? 4.367 -17.281 -1.269 1 93.38 116 ALA A N 1
ATOM 890 C CA . ALA A 1 116 ? 4.242 -15.914 -1.76 1 93.38 116 ALA A CA 1
ATOM 891 C C . ALA A 1 116 ? 4.027 -14.938 -0.608 1 93.38 116 ALA A C 1
ATOM 893 O O . ALA A 1 116 ? 4.598 -13.844 -0.599 1 93.38 116 ALA A O 1
ATOM 894 N N . GLN A 1 117 ? 3.197 -15.352 0.364 1 92.06 117 GLN A N 1
ATOM 895 C CA . GLN A 1 117 ? 2.891 -14.492 1.498 1 92.06 117 GLN A CA 1
ATOM 896 C C . GLN A 1 117 ? 4.141 -14.203 2.322 1 92.06 117 GLN A C 1
ATOM 898 O O . GLN A 1 117 ? 4.297 -13.102 2.865 1 92.06 117 GLN A O 1
ATOM 903 N N . THR A 1 118 ? 5.09 -15.086 2.35 1 90.06 118 THR A N 1
ATOM 904 C CA . THR A 1 118 ? 6.289 -14.93 3.162 1 90.06 118 THR A CA 1
ATOM 905 C C . THR A 1 118 ? 7.387 -14.219 2.373 1 90.06 118 THR A C 1
ATOM 907 O O . THR A 1 118 ? 8.375 -13.758 2.949 1 90.06 118 THR A O 1
ATOM 910 N N . THR A 1 119 ? 7.234 -14.102 1.077 1 90.19 119 THR A N 1
ATOM 911 C CA . THR A 1 119 ? 8.336 -13.57 0.277 1 90.19 119 THR A CA 1
ATOM 912 C C . THR A 1 119 ? 7.961 -12.219 -0.326 1 90.19 119 THR A C 1
ATOM 914 O O . THR A 1 119 ? 8.836 -11.414 -0.647 1 90.19 119 THR A O 1
ATOM 917 N N . SER A 1 120 ? 6.699 -11.945 -0.542 1 91.5 120 SER A N 1
ATOM 918 C CA . SER A 1 120 ? 6.285 -10.656 -1.085 1 91.5 120 SER A CA 1
ATOM 919 C C . SER A 1 120 ? 6.535 -9.531 -0.086 1 91.5 120 SER A C 1
ATOM 921 O O . SER A 1 120 ? 6.09 -9.609 1.062 1 91.5 120 SER A O 1
ATOM 923 N N . PRO A 1 121 ? 7.207 -8.469 -0.473 1 90.88 121 PRO A N 1
ATOM 924 C CA . PRO A 1 121 ? 7.469 -7.34 0.422 1 90.88 121 PRO A CA 1
ATOM 925 C C . PRO A 1 121 ? 6.191 -6.711 0.97 1 90.88 121 PRO A C 1
ATOM 927 O O . PRO A 1 121 ? 6.176 -6.215 2.1 1 90.88 121 PRO A O 1
ATOM 930 N N . TYR A 1 122 ? 5.102 -6.75 0.286 1 91.31 122 TYR A N 1
ATOM 931 C CA . TYR A 1 122 ? 3.879 -6.059 0.686 1 91.31 122 TYR A CA 1
ATOM 932 C C . TYR A 1 122 ? 3.027 -6.941 1.591 1 91.31 122 TYR A C 1
ATOM 934 O O . TYR A 1 122 ? 2.297 -6.441 2.449 1 91.31 122 TYR A O 1
ATOM 942 N N . THR A 1 123 ? 3.125 -8.258 1.348 1 92.62 123 THR A N 1
ATOM 943 C CA . THR A 1 123 ? 2.434 -9.109 2.311 1 92.62 123 THR A CA 1
ATOM 944 C C . THR A 1 123 ? 3.188 -9.148 3.637 1 92.62 123 THR A C 1
ATOM 946 O O . THR A 1 123 ? 2.576 -9.25 4.703 1 92.62 123 THR A O 1
ATOM 949 N N . LYS A 1 124 ? 4.488 -8.984 3.645 1 90.19 124 LYS A N 1
ATOM 950 C CA . LYS A 1 124 ? 5.285 -8.953 4.867 1 90.19 124 LYS A CA 1
ATOM 951 C C . LYS A 1 124 ? 4.91 -7.762 5.742 1 90.19 124 LYS A C 1
ATOM 953 O O . LYS A 1 124 ? 5.062 -7.809 6.965 1 90.19 124 LYS A O 1
ATOM 958 N N . MET A 1 125 ? 4.406 -6.738 5.102 1 88.88 125 MET A N 1
ATOM 959 C CA . MET A 1 125 ? 4.023 -5.527 5.82 1 88.88 125 MET A CA 1
ATOM 960 C C . MET A 1 125 ? 2.955 -5.832 6.867 1 88.88 125 MET A C 1
ATOM 962 O O . MET A 1 125 ? 2.928 -5.207 7.93 1 88.88 125 MET A O 1
ATOM 966 N N . PHE A 1 126 ? 2.133 -6.809 6.574 1 90.62 126 PHE A N 1
ATOM 967 C CA . PHE A 1 126 ? 1.023 -7.129 7.465 1 90.62 126 PHE A CA 1
ATOM 968 C C . PHE A 1 126 ? 1.528 -7.773 8.75 1 90.62 126 PHE A C 1
ATOM 970 O O . PHE A 1 126 ? 0.79 -7.879 9.727 1 90.62 126 PHE A O 1
ATOM 977 N N . ASN A 1 127 ? 2.764 -8.156 8.766 1 86.38 127 ASN A N 1
ATOM 978 C CA . ASN A 1 127 ? 3.334 -8.82 9.93 1 86.38 127 ASN A CA 1
ATOM 979 C C . ASN A 1 127 ? 4.582 -8.102 10.43 1 86.38 127 ASN A C 1
ATOM 981 O O . ASN A 1 127 ? 5.516 -8.734 10.922 1 86.38 127 ASN A O 1
ATOM 985 N N . GLY A 1 128 ? 4.637 -6.824 10.195 1 84.94 128 GLY A N 1
ATOM 986 C CA . GLY A 1 128 ? 5.719 -6.012 10.727 1 84.94 128 GLY A CA 1
ATOM 987 C C . GLY A 1 128 ? 6.996 -6.113 9.914 1 84.94 128 GLY A C 1
ATOM 988 O O . GLY A 1 128 ? 8.086 -5.836 10.422 1 84.94 128 GLY A O 1
ATOM 989 N N . GLY A 1 129 ? 6.93 -6.598 8.695 1 86 129 GLY A N 1
ATOM 990 C CA . GLY A 1 129 ? 8.102 -6.828 7.871 1 86 129 GLY A CA 1
ATOM 991 C C . GLY A 1 129 ? 8.523 -5.602 7.082 1 86 129 GLY A C 1
ATOM 992 O O . GLY A 1 129 ? 9.391 -5.688 6.207 1 86 129 GLY A O 1
ATOM 993 N N . ALA A 1 130 ? 7.945 -4.445 7.324 1 87.75 130 ALA A N 1
ATOM 994 C CA . ALA A 1 130 ? 8.289 -3.197 6.652 1 87.75 130 ALA A CA 1
ATOM 995 C C . ALA A 1 130 ? 8.672 -2.119 7.66 1 87.75 130 ALA A C 1
ATOM 997 O O . ALA A 1 130 ? 8.398 -2.25 8.859 1 87.75 130 ALA A O 1
ATOM 998 N N . ILE A 1 131 ? 9.375 -1.068 7.168 1 87.38 131 ILE A N 1
ATOM 999 C CA . ILE A 1 131 ? 9.898 -0.017 8.031 1 87.38 131 ILE A CA 1
ATOM 1000 C C . ILE A 1 131 ? 9.352 1.338 7.586 1 87.38 131 ILE A C 1
ATOM 1002 O O . ILE A 1 131 ? 9.297 1.628 6.387 1 87.38 131 ILE A O 1
ATOM 1006 N N . LEU A 1 132 ? 8.891 2.16 8.57 1 91.56 132 LEU A N 1
ATOM 1007 C CA . LEU A 1 132 ? 8.492 3.547 8.344 1 91.56 132 LEU A CA 1
ATOM 1008 C C . LEU A 1 132 ? 9.383 4.5 9.141 1 91.56 132 LEU A C 1
ATOM 1010 O O . LEU A 1 132 ? 9.547 4.348 10.352 1 91.56 132 LEU A O 1
ATOM 1014 N N . GLU A 1 133 ? 10.055 5.387 8.438 1 91.12 133 GLU A N 1
ATOM 1015 C CA . GLU A 1 133 ? 10.867 6.434 9.047 1 91.12 133 GLU A CA 1
ATOM 1016 C C . GLU A 1 133 ? 10.305 7.82 8.758 1 91.12 133 GLU A C 1
ATOM 1018 O O . GLU A 1 133 ? 9.906 8.109 7.629 1 91.12 133 GLU A O 1
ATOM 1023 N N . ASN A 1 134 ? 10.195 8.609 9.789 1 92.12 134 ASN A N 1
ATOM 1024 C CA . ASN A 1 134 ? 9.766 9.992 9.633 1 92.12 134 ASN A CA 1
ATOM 1025 C C . ASN A 1 134 ? 10.93 10.961 9.781 1 92.12 134 ASN A C 1
ATOM 1027 O O . ASN A 1 134 ? 11.75 10.828 10.695 1 92.12 134 ASN A O 1
ATOM 1031 N N . VAL A 1 135 ? 11.023 11.859 8.836 1 86.19 135 VAL A N 1
ATOM 1032 C CA . VAL A 1 135 ? 12.055 12.883 8.867 1 86.19 135 VAL A CA 1
ATOM 1033 C C . VAL A 1 135 ? 11.406 14.266 8.961 1 86.19 135 VAL A C 1
ATOM 1035 O O . VAL A 1 135 ? 10.617 14.648 8.094 1 86.19 135 VAL A O 1
ATOM 1038 N N . VAL A 1 136 ? 11.57 14.898 10.031 1 86.06 136 VAL A N 1
ATOM 1039 C CA . VAL A 1 136 ? 11.102 16.266 10.219 1 86.06 136 VAL A CA 1
ATOM 1040 C C . VAL A 1 136 ? 12.289 17.234 10.148 1 86.06 136 VAL A C 1
ATOM 1042 O O . VAL A 1 136 ? 13.273 17.062 10.867 1 86.06 136 VAL A O 1
ATOM 1045 N N . GLU A 1 137 ? 12.367 17.969 9.133 1 69.19 137 GLU A N 1
ATOM 1046 C CA . GLU A 1 137 ? 13.484 18.891 8.992 1 69.19 137 GLU A CA 1
ATOM 1047 C C . GLU A 1 137 ? 13.18 20.234 9.672 1 69.19 137 GLU A C 1
ATOM 1049 O O . GLU A 1 137 ? 12.016 20.625 9.781 1 69.19 137 GLU A O 1
ATOM 1054 N N . MET B 1 1 ? -18.203 -5.254 12.234 1 70.94 1 MET B N 1
ATOM 1055 C CA . MET B 1 1 ? -17.453 -4.008 12.141 1 70.94 1 MET B CA 1
ATOM 1056 C C . MET B 1 1 ? -17.844 -3.219 10.898 1 70.94 1 MET B C 1
ATOM 1058 O O . MET B 1 1 ? -18.172 -3.807 9.867 1 70.94 1 MET B O 1
ATOM 1062 N N . ALA B 1 2 ? -17.984 -1.917 11.117 1 86.75 2 ALA B N 1
ATOM 1063 C CA . ALA B 1 2 ? -18.516 -1.12 10.016 1 86.75 2 ALA B CA 1
ATOM 1064 C C . ALA B 1 2 ? -17.453 -0.912 8.938 1 86.75 2 ALA B C 1
ATOM 1066 O O . ALA B 1 2 ? -16.281 -0.644 9.25 1 86.75 2 ALA B O 1
ATOM 1067 N N . VAL B 1 3 ? -17.828 -1.235 7.723 1 84.81 3 VAL B N 1
ATOM 1068 C CA . VAL B 1 3 ? -16.984 -0.966 6.562 1 84.81 3 VAL B CA 1
ATOM 1069 C C . VAL B 1 3 ? -17.312 0.404 5.98 1 84.81 3 VAL B C 1
ATOM 1071 O O . VAL B 1 3 ? -18.484 0.69 5.695 1 84.81 3 VAL B O 1
ATOM 1074 N N . HIS B 1 4 ? -16.297 1.286 5.863 1 87.44 4 HIS B N 1
ATOM 1075 C CA . HIS B 1 4 ? -16.516 2.646 5.383 1 87.44 4 HIS B CA 1
ATOM 1076 C C . HIS B 1 4 ? -16.188 2.766 3.896 1 87.44 4 HIS B C 1
ATOM 1078 O O . HIS B 1 4 ? -16.656 3.688 3.227 1 87.44 4 HIS B O 1
ATOM 1084 N N . TYR B 1 5 ? -15.383 1.942 3.41 1 85.56 5 TYR B N 1
ATOM 1085 C CA . TYR B 1 5 ? -15 1.949 2.002 1 85.56 5 TYR B CA 1
ATOM 1086 C C . TYR B 1 5 ? -14.531 0.569 1.558 1 85.56 5 TYR B C 1
ATOM 1088 O O . TYR B 1 5 ? -13.945 -0.179 2.346 1 85.56 5 TYR B O 1
ATOM 1096 N N . GLU B 1 6 ? -14.883 0.239 0.321 1 87.25 6 GLU B N 1
ATOM 1097 C CA . GLU B 1 6 ? -14.461 -1.024 -0.272 1 87.25 6 GLU B CA 1
ATOM 1098 C C . GLU B 1 6 ? -14.055 -0.84 -1.73 1 87.25 6 GLU B C 1
ATOM 1100 O O . GLU B 1 6 ? -14.703 -0.101 -2.473 1 87.25 6 GLU B O 1
ATOM 1105 N N . THR B 1 7 ? -12.906 -1.481 -2.059 1 83.12 7 THR B N 1
ATOM 1106 C CA . THR B 1 7 ? -12.484 -1.527 -3.455 1 83.12 7 THR B CA 1
ATOM 1107 C C . THR B 1 7 ? -11.922 -2.9 -3.807 1 83.12 7 THR B C 1
ATOM 1109 O O . THR B 1 7 ? -11.578 -3.68 -2.916 1 83.12 7 THR B O 1
ATOM 1112 N N . GLN B 1 8 ? -11.883 -3.154 -5.094 1 87.31 8 GLN B N 1
ATOM 1113 C CA . GLN B 1 8 ? -11.398 -4.453 -5.547 1 87.31 8 GLN B CA 1
ATOM 1114 C C . GLN B 1 8 ? -10.609 -4.32 -6.852 1 87.31 8 GLN B C 1
ATOM 1116 O O . GLN B 1 8 ? -11.023 -3.598 -7.758 1 87.31 8 GLN B O 1
ATOM 1121 N N . PHE B 1 9 ? -9.484 -4.996 -6.852 1 85.62 9 PHE B N 1
ATOM 1122 C CA . PHE B 1 9 ? -8.656 -5.043 -8.047 1 85.62 9 PHE B CA 1
ATOM 1123 C C . PHE B 1 9 ? -8.375 -6.488 -8.453 1 85.62 9 PHE B C 1
ATOM 1125 O O . PHE B 1 9 ? -8.141 -7.344 -7.594 1 85.62 9 PHE B O 1
ATOM 1132 N N . THR B 1 10 ? -8.391 -6.648 -9.766 1 86.5 10 THR B N 1
ATOM 1133 C CA . THR B 1 10 ? -7.949 -7.914 -10.336 1 86.5 10 THR B CA 1
ATOM 1134 C C . THR B 1 10 ? -6.609 -7.75 -11.047 1 86.5 10 THR B C 1
ATOM 1136 O O . THR B 1 10 ? -6.426 -6.809 -11.82 1 86.5 10 THR B O 1
ATOM 1139 N N . ASN B 1 11 ? -5.699 -8.586 -10.68 1 85.94 11 ASN B N 1
ATOM 1140 C CA . ASN B 1 11 ? -4.402 -8.57 -11.352 1 85.94 11 ASN B CA 1
ATOM 1141 C C . ASN B 1 11 ? -4.137 -9.867 -12.102 1 85.94 11 ASN B C 1
ATOM 1143 O O . ASN B 1 11 ? -4.426 -10.953 -11.586 1 85.94 11 ASN B O 1
ATOM 1147 N N . VAL B 1 12 ? -3.672 -9.641 -13.344 1 84.56 12 VAL B N 1
ATOM 1148 C CA . VAL B 1 12 ? -3.176 -10.75 -14.156 1 84.56 12 VAL B CA 1
ATOM 1149 C C . VAL B 1 12 ? -1.751 -10.453 -14.617 1 84.56 12 VAL B C 1
ATOM 1151 O O . VAL B 1 12 ? -1.454 -9.344 -15.062 1 84.56 12 VAL B O 1
ATOM 1154 N N . GLY B 1 13 ? -0.855 -11.391 -14.383 1 81.31 13 GLY B N 1
ATOM 1155 C CA . GLY B 1 13 ? 0.507 -11.242 -14.867 1 81.31 13 GLY B CA 1
ATOM 1156 C C . GLY B 1 13 ? 1.453 -10.68 -13.828 1 81.31 13 GLY B C 1
ATOM 1157 O O . GLY B 1 13 ? 2.611 -10.383 -14.125 1 81.31 13 GLY B O 1
ATOM 1158 N N . GLY B 1 14 ? 0.934 -10.539 -12.625 1 77 14 GLY B N 1
ATOM 1159 C CA . GLY B 1 14 ? 1.815 -10.094 -11.555 1 77 14 GLY B CA 1
ATOM 1160 C C . GLY B 1 14 ? 2.322 -8.68 -11.75 1 77 14 GLY B C 1
ATOM 1161 O O . GLY B 1 14 ? 1.572 -7.797 -12.172 1 77 14 GLY B O 1
ATOM 1162 N N . ARG B 1 15 ? 3.645 -8.438 -11.398 1 73.12 15 ARG B N 1
ATOM 1163 C CA . ARG B 1 15 ? 4.266 -7.113 -11.414 1 73.12 15 ARG B CA 1
ATOM 1164 C C . ARG B 1 15 ? 4.422 -6.602 -12.836 1 73.12 15 ARG B C 1
ATOM 1166 O O . ARG B 1 15 ? 4.574 -5.395 -13.055 1 73.12 15 ARG B O 1
ATOM 1173 N N . VAL B 1 16 ? 4.453 -7.504 -13.812 1 68.62 16 VAL B N 1
ATOM 1174 C CA . VAL B 1 16 ? 4.633 -7.078 -15.195 1 68.62 16 VAL B CA 1
ATOM 1175 C C . VAL B 1 16 ? 3.307 -7.184 -15.945 1 68.62 16 VAL B C 1
ATOM 1177 O O . VAL B 1 16 ? 3.271 -7.102 -17.172 1 68.62 16 VAL B O 1
ATOM 1180 N N . GLY B 1 17 ? 2.264 -7.398 -15.18 1 72.06 17 GLY B N 1
ATOM 1181 C CA . GLY B 1 17 ? 0.962 -7.613 -15.797 1 72.06 17 GLY B CA 1
ATOM 1182 C C . GLY B 1 17 ? 0.066 -6.391 -15.734 1 72.06 17 GLY B C 1
ATOM 1183 O O . GLY B 1 17 ? 0.504 -5.277 -16.031 1 72.06 17 GLY B O 1
ATOM 1184 N N . GLU B 1 18 ? -1.169 -6.68 -15.578 1 77.56 18 GLU B N 1
ATOM 1185 C CA . GLU B 1 18 ? -2.176 -5.625 -15.547 1 77.56 18 GLU B CA 1
ATOM 1186 C C . GLU B 1 18 ? -3.076 -5.754 -14.328 1 77.56 18 GLU B C 1
ATOM 1188 O O . GLU B 1 18 ? -3.434 -6.863 -13.922 1 77.56 18 GLU B O 1
ATOM 1193 N N . SER B 1 19 ? -3.322 -4.641 -13.727 1 79.06 19 SER B N 1
ATOM 1194 C CA . SER B 1 19 ? -4.297 -4.551 -12.648 1 79.06 19 SER B CA 1
ATOM 1195 C C . SER B 1 19 ? -5.473 -3.658 -13.031 1 79.06 19 SER B C 1
ATOM 1197 O O . SER B 1 19 ? -5.277 -2.551 -13.539 1 79.06 19 SER B O 1
ATOM 1199 N N . VAL B 1 20 ? -6.656 -4.18 -12.852 1 78.69 20 VAL B N 1
ATOM 1200 C CA . VAL B 1 20 ? -7.859 -3.453 -13.234 1 78.69 20 VAL B CA 1
ATOM 1201 C C . VAL B 1 20 ? -8.828 -3.393 -12.062 1 78.69 20 VAL B C 1
ATOM 1203 O O . VAL B 1 20 ? -9.062 -4.398 -11.391 1 78.69 20 VAL B O 1
ATOM 1206 N N . ALA B 1 21 ? -9.203 -2.158 -11.844 1 75.38 21 ALA B N 1
ATOM 1207 C CA . ALA B 1 21 ? -10.25 -1.995 -10.844 1 75.38 21 ALA B CA 1
ATOM 1208 C C . ALA B 1 21 ? -11.555 -2.639 -11.297 1 75.38 21 ALA B C 1
ATOM 1210 O O . ALA B 1 21 ? -11.883 -2.625 -12.484 1 75.38 21 ALA B O 1
ATOM 1211 N N . ILE B 1 22 ? -12.281 -3.195 -10.375 1 70.38 22 ILE B N 1
ATOM 1212 C CA . ILE B 1 22 ? -13.523 -3.895 -10.672 1 70.38 22 ILE B CA 1
ATOM 1213 C C . ILE B 1 22 ? -14.492 -2.949 -11.383 1 70.38 22 ILE B C 1
ATOM 1215 O O . ILE B 1 22 ? -15.289 -3.381 -12.219 1 70.38 22 ILE B O 1
ATOM 1219 N N . ASP B 1 23 ? -14.336 -1.703 -10.992 1 62.47 23 ASP B N 1
ATOM 1220 C CA . ASP B 1 23 ? -15.25 -0.758 -11.625 1 62.47 23 ASP B CA 1
ATOM 1221 C C . ASP B 1 23 ? -14.648 -0.191 -12.906 1 62.47 23 ASP B C 1
ATOM 1223 O O . ASP B 1 23 ? -15.242 0.69 -13.539 1 62.47 23 ASP B O 1
ATOM 1227 N N . ASN B 1 24 ? -13.562 -0.765 -13.383 1 60.72 24 ASN B N 1
ATOM 1228 C CA . ASN B 1 24 ? -12.844 -0.426 -14.609 1 60.72 24 ASN B CA 1
ATOM 1229 C C . ASN B 1 24 ? -12.453 1.049 -14.641 1 60.72 24 ASN B C 1
ATOM 1231 O O . ASN B 1 24 ? -12.281 1.627 -15.719 1 60.72 24 ASN B O 1
ATOM 1235 N N . THR B 1 25 ? -12.469 1.689 -13.547 1 55.56 25 THR B N 1
ATOM 1236 C CA . THR B 1 25 ? -12.164 3.115 -13.5 1 55.56 25 THR B CA 1
ATOM 1237 C C . THR B 1 25 ? -10.648 3.344 -13.508 1 55.56 25 THR B C 1
ATOM 1239 O O . THR B 1 25 ? -10.18 4.418 -13.891 1 55.56 25 THR B O 1
ATOM 1242 N N . PHE B 1 26 ? -9.891 2.344 -13.125 1 61.75 26 PHE B N 1
ATOM 1243 C CA . PHE B 1 26 ? -8.461 2.549 -12.938 1 61.75 26 PHE B CA 1
ATOM 1244 C C . PHE B 1 26 ? -7.676 1.318 -13.383 1 61.75 26 PHE B C 1
ATOM 1246 O O . PHE B 1 26 ? -7.938 0.208 -12.914 1 61.75 26 PHE B O 1
ATOM 1253 N N . LYS B 1 27 ? -7.055 1.591 -14.555 1 63.5 27 LYS B N 1
ATOM 1254 C CA . LYS B 1 27 ? -6.176 0.547 -15.07 1 63.5 27 LYS B CA 1
ATOM 1255 C C . LYS B 1 27 ? -4.707 0.944 -14.93 1 63.5 27 LYS B C 1
ATOM 1257 O O . LYS B 1 27 ? -4.344 2.094 -15.188 1 63.5 27 LYS B O 1
ATOM 1262 N N . LEU B 1 28 ? -3.986 0.133 -14.234 1 64.88 28 LEU B N 1
ATOM 1263 C CA . LEU B 1 28 ? -2.561 0.393 -14.062 1 64.88 28 LEU B CA 1
ATOM 1264 C C . LEU B 1 28 ? -1.727 -0.633 -14.828 1 64.88 28 LEU B C 1
ATOM 1266 O O . LEU B 1 28 ? -1.852 -1.837 -14.594 1 64.88 28 LEU B O 1
ATOM 1270 N N . ASP B 1 29 ? -1.093 -0.031 -15.844 1 61.06 29 ASP B N 1
ATOM 1271 C CA . ASP B 1 29 ? -0.174 -0.877 -16.594 1 61.06 29 ASP B CA 1
ATOM 1272 C C . ASP B 1 29 ? 1.172 -0.999 -15.891 1 61.06 29 ASP B C 1
ATOM 1274 O O . ASP B 1 29 ? 1.647 -0.038 -15.281 1 61.06 29 ASP B O 1
ATOM 1278 N N . GLN B 1 30 ? 1.587 -2.129 -15.75 1 59.59 30 GLN B N 1
ATOM 1279 C CA . GLN B 1 30 ? 2.881 -2.395 -15.133 1 59.59 30 GLN B CA 1
ATOM 1280 C C . GLN B 1 30 ? 3.988 -2.473 -16.188 1 59.59 30 GLN B C 1
ATOM 1282 O O . GLN B 1 30 ? 3.711 -2.562 -17.375 1 59.59 30 GLN B O 1
ATOM 1287 N N . PRO B 1 31 ? 5.305 -2.258 -15.562 1 57 31 PRO B N 1
ATOM 1288 C CA . PRO B 1 31 ? 6.441 -2.273 -16.484 1 57 31 PRO B CA 1
ATOM 1289 C C . PRO B 1 31 ? 6.492 -3.535 -17.344 1 57 31 PRO B C 1
ATOM 1291 O O . PRO B 1 31 ? 6.012 -4.59 -16.922 1 57 31 PRO B O 1
ATOM 1294 N N . GLY B 1 32 ? 6.82 -3.387 -18.656 1 51.44 32 GLY B N 1
ATOM 1295 C CA . GLY B 1 32 ? 6.984 -4.5 -19.578 1 51.44 32 GLY B CA 1
ATOM 1296 C C . GLY B 1 32 ? 7.973 -5.539 -19.094 1 51.44 32 GLY B C 1
ATOM 1297 O O . GLY B 1 32 ? 8.602 -5.363 -18.047 1 51.44 32 GLY B O 1
ATOM 1298 N N . GLU B 1 33 ? 7.918 -6.664 -19.719 1 50.91 33 GLU B N 1
ATOM 1299 C CA . GLU B 1 33 ? 8.773 -7.809 -19.438 1 50.91 33 GLU B CA 1
ATOM 1300 C C . GLU B 1 33 ? 10.234 -7.383 -19.297 1 50.91 33 GLU B C 1
ATOM 1302 O O . GLU B 1 33 ? 11.023 -8.047 -18.609 1 50.91 33 GLU B O 1
ATOM 1307 N N . ASP B 1 34 ? 10.508 -6.32 -19.859 1 51.72 34 ASP B N 1
ATOM 1308 C CA . ASP B 1 34 ? 11.898 -5.879 -19.812 1 51.72 34 ASP B CA 1
ATOM 1309 C C . ASP B 1 34 ? 12.195 -5.098 -18.531 1 51.72 34 ASP B C 1
ATOM 1311 O O . ASP B 1 34 ? 13.336 -4.707 -18.281 1 51.72 34 ASP B O 1
ATOM 1315 N N . GLY B 1 35 ? 11.188 -5.043 -17.719 1 54.44 35 GLY B N 1
ATOM 1316 C CA . GLY B 1 35 ? 11.336 -4.336 -16.453 1 54.44 35 GLY B CA 1
ATOM 1317 C C . GLY B 1 35 ? 11.281 -2.826 -16.609 1 54.44 35 GLY B C 1
ATOM 1318 O O . GLY B 1 35 ? 11.328 -2.096 -15.617 1 54.44 35 GLY B O 1
ATOM 1319 N N . LYS B 1 36 ? 11.172 -2.465 -17.922 1 58.84 36 LYS B N 1
ATOM 1320 C CA . LYS B 1 36 ? 11.18 -1.023 -18.156 1 58.84 36 LYS B CA 1
ATOM 1321 C C . LYS B 1 36 ? 9.781 -0.437 -18.016 1 58.84 36 LYS B C 1
ATOM 1323 O O . LYS B 1 36 ? 8.797 -1.066 -18.406 1 58.84 36 LYS B O 1
ATOM 1328 N N . MET B 1 37 ? 9.688 0.502 -17.266 1 59.28 37 MET B N 1
ATOM 1329 C CA . MET B 1 37 ? 8.414 1.194 -17.062 1 59.28 37 MET B CA 1
ATOM 1330 C C . MET B 1 37 ? 7.98 1.915 -18.344 1 59.28 37 MET B C 1
ATOM 1332 O O . MET B 1 37 ? 8.664 2.826 -18.812 1 59.28 37 MET B O 1
ATOM 1336 N N . ALA B 1 38 ? 6.961 1.241 -19.062 1 60.06 38 ALA B N 1
ATOM 1337 C CA . ALA B 1 38 ? 6.402 1.963 -20.203 1 60.06 38 ALA B CA 1
ATOM 1338 C C . ALA B 1 38 ? 5.77 3.279 -19.75 1 60.06 38 ALA B C 1
ATOM 1340 O O . ALA B 1 38 ? 5.43 3.451 -18.578 1 60.06 38 ALA B O 1
ATOM 1341 N N . PRO B 1 39 ? 5.801 4.258 -20.734 1 60.03 39 PRO B N 1
ATOM 1342 C CA . PRO B 1 39 ? 5.09 5.492 -20.391 1 60.03 39 PRO B CA 1
ATOM 1343 C C . PRO B 1 39 ? 3.672 5.234 -19.891 1 60.03 39 PRO B C 1
ATOM 1345 O O . PRO B 1 39 ? 2.928 4.457 -20.5 1 60.03 39 PRO B O 1
ATOM 1348 N N . GLY B 1 40 ? 3.355 5.711 -18.672 1 63.56 40 GLY B N 1
ATOM 1349 C CA . GLY B 1 40 ? 2.041 5.512 -18.078 1 63.56 40 GLY B CA 1
ATOM 1350 C C . GLY B 1 40 ? 1.963 4.285 -17.188 1 63.56 40 GLY B C 1
ATOM 1351 O O . GLY B 1 40 ? 0.969 4.082 -16.5 1 63.56 40 GLY B O 1
ATOM 1352 N N . ALA B 1 41 ? 3.088 3.574 -17.297 1 70 41 ALA B N 1
ATOM 1353 C CA . ALA B 1 41 ? 3.096 2.371 -16.469 1 70 41 ALA B CA 1
ATOM 1354 C C . ALA B 1 41 ? 3.438 2.703 -15.016 1 70 41 ALA B C 1
ATOM 1356 O O . ALA B 1 41 ? 3.939 3.791 -14.727 1 70 41 ALA B O 1
ATOM 1357 N N . THR B 1 42 ? 2.969 1.883 -14.156 1 76.81 42 THR B N 1
ATOM 1358 C CA . THR B 1 42 ? 3.23 2.018 -12.727 1 76.81 42 THR B CA 1
ATOM 1359 C C . THR B 1 42 ? 3.666 0.683 -12.133 1 76.81 42 THR B C 1
ATOM 1361 O O . THR B 1 42 ? 3.801 -0.311 -12.852 1 76.81 42 THR B O 1
ATOM 1364 N N . ASN B 1 43 ? 4.129 0.725 -10.961 1 79.81 43 ASN B N 1
ATOM 1365 C CA . ASN B 1 43 ? 4.523 -0.472 -10.227 1 79.81 43 ASN B CA 1
ATOM 1366 C C . ASN B 1 43 ? 4.047 -0.426 -8.781 1 79.81 43 ASN B C 1
ATOM 1368 O O . ASN B 1 43 ? 3.549 0.602 -8.32 1 79.81 43 ASN B O 1
ATOM 1372 N N . PRO B 1 44 ? 4.121 -1.527 -8.125 1 83.94 44 PRO B N 1
ATOM 1373 C CA . PRO B 1 44 ? 3.596 -1.588 -6.762 1 83.94 44 PRO B CA 1
ATOM 1374 C C . PRO B 1 44 ? 4.23 -0.549 -5.84 1 83.94 44 PRO B C 1
ATOM 1376 O O . PRO B 1 44 ? 3.551 0.018 -4.98 1 83.94 44 PRO B O 1
ATOM 1379 N N . GLU B 1 45 ? 5.469 -0.272 -5.98 1 85 45 GLU B N 1
ATOM 1380 C CA . GLU B 1 45 ? 6.172 0.667 -5.109 1 85 45 GLU B CA 1
ATOM 1381 C C . GLU B 1 45 ? 5.641 2.086 -5.285 1 85 45 GLU B C 1
ATOM 1383 O O . GLU B 1 45 ? 5.426 2.803 -4.305 1 85 45 GLU B O 1
ATOM 1388 N N . GLN B 1 46 ? 5.457 2.496 -6.512 1 83.25 46 GLN B N 1
ATOM 1389 C CA . GLN B 1 46 ? 4.906 3.818 -6.793 1 83.25 46 GLN B CA 1
ATOM 1390 C C . GLN B 1 46 ? 3.486 3.947 -6.25 1 83.25 46 GLN B C 1
ATOM 1392 O O . GLN B 1 46 ? 3.135 4.969 -5.652 1 83.25 46 GLN B O 1
ATOM 1397 N N . LEU B 1 47 ? 2.707 2.961 -6.484 1 83.38 47 LEU B N 1
ATOM 1398 C CA . LEU B 1 47 ? 1.324 2.953 -6.016 1 83.38 47 LEU B CA 1
ATOM 1399 C C . LEU B 1 47 ? 1.265 3.037 -4.496 1 83.38 47 LEU B C 1
ATOM 1401 O O . LEU B 1 47 ? 0.488 3.818 -3.943 1 83.38 47 LEU B O 1
ATOM 1405 N N . PHE B 1 48 ? 2.094 2.299 -3.883 1 88.38 48 PHE B N 1
ATOM 1406 C CA . PHE B 1 48 ? 2.111 2.314 -2.426 1 88.38 48 PHE B CA 1
ATOM 1407 C C . PHE B 1 48 ? 2.596 3.664 -1.905 1 88.38 48 PHE B C 1
ATOM 1409 O O . PHE B 1 48 ? 2.043 4.195 -0.941 1 88.38 48 PHE B O 1
ATOM 1416 N N . ALA B 1 49 ? 3.617 4.191 -2.527 1 87.12 49 ALA B N 1
ATOM 1417 C CA . ALA B 1 49 ? 4.133 5.492 -2.109 1 87.12 49 ALA B CA 1
ATOM 1418 C C . ALA B 1 49 ? 3.043 6.559 -2.168 1 87.12 49 ALA B C 1
ATOM 1420 O O . ALA B 1 49 ? 2.887 7.348 -1.233 1 87.12 49 ALA B O 1
ATOM 1421 N N . ALA B 1 50 ? 2.338 6.566 -3.217 1 84.88 50 ALA B N 1
ATOM 1422 C CA . ALA B 1 50 ? 1.258 7.535 -3.391 1 84.88 50 ALA B CA 1
ATOM 1423 C C . ALA B 1 50 ? 0.157 7.32 -2.355 1 84.88 50 ALA B C 1
ATOM 1425 O O . ALA B 1 50 ? -0.364 8.281 -1.784 1 84.88 50 ALA B O 1
ATOM 1426 N N . SER B 1 51 ? -0.184 6.074 -2.146 1 87.38 51 SER B N 1
ATOM 1427 C CA . SER B 1 51 ? -1.201 5.73 -1.159 1 87.38 51 SER B CA 1
ATOM 1428 C C . SER B 1 51 ? -0.8 6.203 0.234 1 87.38 51 SER B C 1
ATOM 1430 O O . SER B 1 51 ? -1.57 6.891 0.909 1 87.38 51 SER B O 1
ATOM 1432 N N . LEU B 1 52 ? 0.438 5.879 0.595 1 91.56 52 LEU B N 1
ATOM 1433 C CA . LEU B 1 52 ? 0.946 6.223 1.918 1 91.56 52 LEU B CA 1
ATOM 1434 C C . LEU B 1 52 ? 1.032 7.734 2.092 1 91.56 52 LEU B C 1
ATOM 1436 O O . LEU B 1 52 ? 0.598 8.273 3.111 1 91.56 52 LEU B O 1
ATOM 1440 N N . ALA B 1 53 ? 1.535 8.414 1.11 1 89.69 53 ALA B N 1
ATOM 1441 C CA . ALA B 1 53 ? 1.695 9.867 1.186 1 89.69 53 ALA B CA 1
ATOM 1442 C C . ALA B 1 53 ? 0.351 10.555 1.401 1 89.69 53 ALA B C 1
ATOM 1444 O O . ALA B 1 53 ? 0.225 11.43 2.264 1 89.69 53 ALA B O 1
ATOM 1445 N N . SER B 1 54 ? -0.638 10.172 0.651 1 87.5 54 SER B N 1
ATOM 1446 C CA . SER B 1 54 ? -1.944 10.828 0.688 1 87.5 54 SER B CA 1
ATOM 1447 C C . SER B 1 54 ? -2.67 10.539 1.997 1 87.5 54 SER B C 1
ATOM 1449 O O . SER B 1 54 ? -3.211 11.445 2.629 1 87.5 54 SER B O 1
ATOM 1451 N N . CYS B 1 55 ? -2.654 9.328 2.379 1 90 55 CYS B N 1
ATOM 1452 C CA . CYS B 1 55 ? -3.381 8.961 3.588 1 90 55 CYS B CA 1
ATOM 1453 C C . CYS B 1 55 ? -2.691 9.516 4.828 1 90 55 CYS B C 1
ATOM 1455 O O . CYS B 1 55 ? -3.355 10.008 5.746 1 90 55 CYS B O 1
ATOM 1457 N N . TYR B 1 56 ? -1.389 9.398 4.879 1 92.88 56 TYR B N 1
ATOM 1458 C CA . TYR B 1 56 ? -0.619 9.922 6.004 1 92.88 56 TYR B CA 1
ATOM 1459 C C . TYR B 1 56 ? -0.783 11.43 6.129 1 92.88 56 TYR B C 1
ATOM 1461 O O . TYR B 1 56 ? -1.034 11.945 7.223 1 92.88 56 TYR B O 1
ATOM 1469 N N . ASN B 1 57 ? -0.689 12.086 5.031 1 91.94 57 ASN B N 1
ATOM 1470 C CA . ASN B 1 57 ? -0.907 13.523 5.031 1 91.94 57 ASN B CA 1
ATOM 1471 C C . ASN B 1 57 ? -2.328 13.883 5.461 1 91.94 57 ASN B C 1
ATOM 1473 O O . ASN B 1 57 ? -2.533 14.812 6.234 1 91.94 57 ASN B O 1
ATOM 1477 N N . GLY B 1 58 ? -3.289 13.109 4.969 1 90.19 58 GLY B N 1
ATOM 1478 C CA . GLY B 1 58 ? -4.664 13.336 5.383 1 90.19 58 GLY B CA 1
ATOM 1479 C C . GLY B 1 58 ? -4.855 13.273 6.887 1 90.19 58 GLY B C 1
ATOM 1480 O O . GLY B 1 58 ? -5.547 14.109 7.465 1 90.19 58 GLY B O 1
ATOM 1481 N N . ALA B 1 59 ? -4.285 12.266 7.484 1 90.31 59 ALA B N 1
ATOM 1482 C CA . ALA B 1 59 ? -4.348 12.141 8.938 1 90.31 59 ALA B CA 1
ATOM 1483 C C . ALA B 1 59 ? -3.656 13.312 9.625 1 90.31 59 ALA B C 1
ATOM 1485 O O . ALA B 1 59 ? -4.16 13.852 10.609 1 90.31 59 ALA B O 1
ATOM 1486 N N . PHE B 1 60 ? -2.488 13.711 9.078 1 94.12 60 PHE B N 1
ATOM 1487 C CA . PHE B 1 60 ? -1.756 14.859 9.609 1 94.12 60 PHE B CA 1
ATOM 1488 C C . PHE B 1 60 ? -2.615 16.109 9.57 1 94.12 60 PHE B C 1
ATOM 1490 O O . PHE B 1 60 ? -2.744 16.812 10.57 1 94.12 60 PHE B O 1
ATOM 1497 N N . LEU B 1 61 ? -3.254 16.359 8.43 1 92.75 61 LEU B N 1
ATOM 1498 C CA . LEU B 1 61 ? -4.09 17.531 8.25 1 92.75 61 LEU B CA 1
ATOM 1499 C C . LEU B 1 61 ? -5.277 17.516 9.203 1 92.75 61 LEU B C 1
ATOM 1501 O O . LEU B 1 61 ? -5.664 18.547 9.75 1 92.75 61 LEU B O 1
ATOM 1505 N N . TYR B 1 62 ? -5.832 16.359 9.383 1 91.31 62 TYR B N 1
ATOM 1506 C CA . TYR B 1 62 ? -6.953 16.219 10.305 1 91.31 62 TYR B CA 1
ATOM 1507 C C . TYR B 1 62 ? -6.574 16.688 11.703 1 91.31 62 TYR B C 1
ATOM 1509 O O . TYR B 1 62 ? -7.289 17.484 12.305 1 91.31 62 TYR B O 1
ATOM 1517 N N . HIS B 1 63 ? -5.469 16.219 12.188 1 94.19 63 HIS B N 1
ATOM 1518 C CA . HIS B 1 63 ? -5.035 16.578 13.539 1 94.19 63 HIS B CA 1
ATOM 1519 C C . HIS B 1 63 ? -4.594 18.031 13.609 1 94.19 63 HIS B C 1
ATOM 1521 O O . HIS B 1 63 ? -4.805 18.703 14.617 1 94.19 63 HIS B O 1
ATOM 1527 N N . MET B 1 64 ? -3.988 18.516 12.531 1 94.81 64 MET B N 1
ATOM 1528 C CA . MET B 1 64 ? -3.59 19.922 12.469 1 94.81 64 MET B CA 1
ATOM 1529 C C . MET B 1 64 ? -4.805 20.828 12.562 1 94.81 64 MET B C 1
ATOM 1531 O O . MET B 1 64 ? -4.82 21.766 13.359 1 94.81 64 MET B O 1
ATOM 1535 N N . GLU B 1 65 ? -5.809 20.516 11.82 1 93.88 65 GLU B N 1
ATOM 1536 C CA . GLU B 1 65 ? -7.031 21.312 11.805 1 93.88 65 GLU B CA 1
ATOM 1537 C C . GLU B 1 65 ? -7.766 21.234 13.141 1 93.88 65 GLU B C 1
ATOM 1539 O O . GLU B 1 65 ? -8.32 22.219 13.609 1 93.88 65 GLU B O 1
ATOM 1544 N N . ALA B 1 66 ? -7.809 20.062 13.695 1 94.44 66 ALA B N 1
ATOM 1545 C CA . ALA B 1 66 ? -8.445 19.875 14.992 1 94.44 66 ALA B CA 1
ATOM 1546 C C . ALA B 1 66 ? -7.805 20.75 16.062 1 94.44 66 ALA B C 1
ATOM 1548 O O . ALA B 1 66 ? -8.461 21.156 17.031 1 94.44 66 ALA B O 1
ATOM 1549 N N . ALA B 1 67 ? -6.543 21.109 15.859 1 95.88 67 ALA B N 1
ATOM 1550 C CA . ALA B 1 67 ? -5.805 21.938 16.797 1 95.88 67 ALA B CA 1
ATOM 1551 C C . ALA B 1 67 ? -5.918 23.422 16.422 1 95.88 67 ALA B C 1
ATOM 1553 O O . ALA B 1 67 ? -5.316 24.281 17.078 1 95.88 67 ALA B O 1
ATOM 1554 N N . GLY B 1 68 ? -6.656 23.656 15.266 1 96.25 68 GLY B N 1
ATOM 1555 C CA . GLY B 1 68 ? -6.871 25.031 14.828 1 96.25 68 GLY B CA 1
ATOM 1556 C C . GLY B 1 68 ? -5.684 25.609 14.094 1 96.25 68 GLY B C 1
ATOM 1557 O O . GLY B 1 68 ? -5.504 26.844 14.062 1 96.25 68 GLY B O 1
ATOM 1558 N N . LYS B 1 69 ? -4.801 24.734 13.617 1 96.12 69 LYS B N 1
ATOM 1559 C CA . LYS B 1 69 ? -3.615 25.188 12.891 1 96.12 69 LYS B CA 1
ATOM 1560 C C . LYS B 1 69 ? -3.807 25.047 11.383 1 96.12 69 LYS B C 1
ATOM 1562 O O . LYS B 1 69 ? -4.664 24.281 10.938 1 96.12 69 LYS B O 1
ATOM 1567 N N . LYS B 1 70 ? -3.041 25.859 10.688 1 93.56 70 LYS B N 1
ATOM 1568 C CA . LYS B 1 70 ? -3.051 25.812 9.227 1 93.56 70 LYS B CA 1
ATOM 1569 C C . LYS B 1 70 ? -1.635 25.922 8.664 1 93.56 70 LYS B C 1
ATOM 1571 O O . LYS B 1 70 ? -0.811 26.672 9.18 1 93.56 70 LYS B O 1
ATOM 1576 N N . SER B 1 71 ? -1.401 25.141 7.648 1 93.12 71 SER B N 1
ATOM 1577 C CA . SER B 1 71 ? -0.123 25.172 6.945 1 93.12 71 SER B CA 1
ATOM 1578 C C . SER B 1 71 ? -0.227 24.516 5.578 1 93.12 71 SER B C 1
ATOM 1580 O O . SER B 1 71 ? -1.074 23.641 5.367 1 93.12 71 SER B O 1
ATOM 1582 N N . ASP B 1 72 ? 0.577 25.031 4.684 1 90.56 72 ASP B N 1
ATOM 1583 C CA . ASP B 1 72 ? 0.741 24.328 3.418 1 90.56 72 ASP B CA 1
ATOM 1584 C C . ASP B 1 72 ? 1.636 23.094 3.58 1 90.56 72 ASP B C 1
ATOM 1586 O O . ASP B 1 72 ? 2.832 23.156 3.289 1 90.56 72 ASP B O 1
ATOM 1590 N N . VAL B 1 73 ? 0.997 22 3.934 1 92 73 VAL B N 1
ATOM 1591 C CA . VAL B 1 73 ? 1.738 20.812 4.312 1 92 73 VAL B CA 1
ATOM 1592 C C . VAL B 1 73 ? 2.074 20 3.068 1 92 73 VAL B C 1
ATOM 1594 O O . VAL B 1 73 ? 1.212 19.766 2.217 1 92 73 VAL B O 1
ATOM 1597 N N . LYS B 1 74 ? 3.357 19.594 3.021 1 90.88 74 LYS B N 1
ATOM 1598 C CA . LYS B 1 74 ? 3.826 18.688 1.975 1 90.88 74 LYS B CA 1
ATOM 1599 C C . LYS B 1 74 ? 4.426 17.422 2.57 1 90.88 74 LYS B C 1
ATOM 1601 O O . LYS B 1 74 ? 5.27 17.5 3.469 1 90.88 74 LYS B O 1
ATOM 1606 N N . PHE B 1 75 ? 3.877 16.328 2.115 1 92.81 75 PHE B N 1
ATOM 1607 C CA . PHE B 1 75 ? 4.457 15.031 2.467 1 92.81 75 PHE B CA 1
ATOM 1608 C C . PHE B 1 75 ? 5.266 14.461 1.305 1 92.81 75 PHE B C 1
ATOM 1610 O O . PHE B 1 75 ? 4.742 14.305 0.199 1 92.81 75 PHE B O 1
ATOM 1617 N N . ILE B 1 76 ? 6.512 14.234 1.575 1 91.5 76 ILE B N 1
ATOM 1618 C CA . ILE B 1 76 ? 7.383 13.57 0.61 1 91.5 76 ILE B CA 1
ATOM 1619 C C . ILE B 1 76 ? 7.707 12.164 1.095 1 91.5 76 ILE B C 1
ATOM 1621 O O . ILE B 1 76 ? 8.422 11.984 2.082 1 91.5 76 ILE B O 1
ATOM 1625 N N . VAL B 1 77 ? 7.172 11.18 0.435 1 92.44 77 VAL B N 1
ATOM 1626 C CA . VAL B 1 77 ? 7.359 9.789 0.833 1 92.44 77 VAL B CA 1
ATOM 1627 C C . VAL B 1 77 ? 8.258 9.078 -0.179 1 92.44 77 VAL B C 1
ATOM 1629 O O . VAL B 1 77 ? 7.973 9.078 -1.379 1 92.44 77 VAL B O 1
ATOM 1632 N N . THR B 1 78 ? 9.344 8.562 0.298 1 92.06 78 THR B N 1
ATOM 1633 C CA . THR B 1 78 ? 10.234 7.727 -0.489 1 92.06 78 THR B CA 1
ATOM 1634 C C . THR B 1 78 ? 10.094 6.262 -0.084 1 92.06 78 THR B C 1
ATOM 1636 O O . THR B 1 78 ? 10.164 5.93 1.103 1 92.06 78 THR B O 1
ATOM 1639 N N . VAL B 1 79 ? 9.844 5.426 -1.039 1 91.56 79 VAL B N 1
ATOM 1640 C CA . VAL B 1 79 ? 9.727 3.99 -0.799 1 91.56 79 VAL B CA 1
ATOM 1641 C C . VAL B 1 79 ? 10.914 3.262 -1.424 1 91.56 79 VAL B C 1
ATOM 1643 O O . VAL B 1 79 ? 11.258 3.506 -2.582 1 91.56 79 VAL B O 1
ATOM 1646 N N . TYR B 1 80 ? 11.531 2.463 -0.613 1 90.5 80 TYR B N 1
ATOM 1647 C CA . TYR B 1 80 ? 12.641 1.621 -1.041 1 90.5 80 TYR B CA 1
ATOM 1648 C C . TYR B 1 80 ? 12.25 0.148 -1.022 1 90.5 80 TYR B C 1
ATOM 1650 O O . TYR B 1 80 ? 11.586 -0.312 -0.092 1 90.5 80 TYR B O 1
ATOM 1658 N N . LEU B 1 81 ? 12.516 -0.49 -2.107 1 90.5 81 LEU B N 1
ATOM 1659 C CA . LEU B 1 81 ? 12.578 -1.947 -2.08 1 90.5 81 LEU B CA 1
ATOM 1660 C C . LEU B 1 81 ? 14 -2.426 -1.816 1 90.5 81 LEU B C 1
ATOM 1662 O O . LEU B 1 81 ? 14.898 -2.199 -2.633 1 90.5 81 LEU B O 1
ATOM 1666 N N . GLU B 1 82 ? 14.188 -3.039 -0.653 1 91.88 82 GLU B N 1
ATOM 1667 C CA . GLU B 1 82 ? 15.547 -3.393 -0.254 1 91.88 82 GLU B CA 1
ATOM 1668 C C . GLU B 1 82 ? 15.609 -4.824 0.274 1 91.88 82 GLU B C 1
ATOM 1670 O O . GLU B 1 82 ? 14.578 -5.453 0.512 1 91.88 82 GLU B O 1
ATOM 1675 N N . ASP B 1 83 ? 16.859 -5.297 0.313 1 91.12 83 ASP B N 1
ATOM 1676 C CA . ASP B 1 83 ? 17.047 -6.621 0.899 1 91.12 83 ASP B CA 1
ATOM 1677 C C . ASP B 1 83 ? 16.531 -6.664 2.334 1 91.12 83 ASP B C 1
ATOM 1679 O O . ASP B 1 83 ? 16.703 -5.707 3.092 1 91.12 83 ASP B O 1
ATOM 1683 N N . ASP B 1 84 ? 15.852 -7.758 2.619 1 88.81 84 ASP B N 1
ATOM 1684 C CA . ASP B 1 84 ? 15.414 -7.977 3.994 1 88.81 84 ASP B CA 1
ATOM 1685 C C . ASP B 1 84 ? 16.531 -8.594 4.836 1 88.81 84 ASP B C 1
ATOM 1687 O O . ASP B 1 84 ? 16.922 -9.734 4.605 1 88.81 84 ASP B O 1
ATOM 1691 N N . PRO B 1 85 ? 17 -7.859 5.766 1 87.12 85 PRO B N 1
ATOM 1692 C CA . PRO B 1 85 ? 18.109 -8.391 6.566 1 87.12 85 PRO B CA 1
ATOM 1693 C C . PRO B 1 85 ? 17.703 -9.57 7.438 1 87.12 85 PRO B C 1
ATOM 1695 O O . PRO B 1 85 ? 18.547 -10.352 7.875 1 87.12 85 PRO B O 1
ATOM 1698 N N . ASN B 1 86 ? 16.438 -9.711 7.707 1 85.25 86 ASN B N 1
ATOM 1699 C CA . ASN B 1 86 ? 15.945 -10.758 8.602 1 85.25 86 ASN B CA 1
ATOM 1700 C C . ASN B 1 86 ? 15.641 -12.047 7.836 1 85.25 86 ASN B C 1
ATOM 1702 O O . ASN B 1 86 ? 15.469 -13.102 8.445 1 85.25 86 ASN B O 1
ATOM 1706 N N . TYR B 1 87 ? 15.453 -11.938 6.539 1 83.38 87 TYR B N 1
ATOM 1707 C CA . TYR B 1 87 ? 15.125 -13.086 5.711 1 83.38 87 TYR B CA 1
ATOM 1708 C C . TYR B 1 87 ? 15.953 -13.094 4.43 1 83.38 87 TYR B C 1
ATOM 1710 O O . TYR B 1 87 ? 15.594 -12.43 3.453 1 83.38 87 TYR B O 1
ATOM 1718 N N . GLU B 1 88 ? 16.984 -13.883 4.422 1 83.44 88 GLU B N 1
ATOM 1719 C CA . GLU B 1 88 ? 17.938 -13.914 3.316 1 83.44 88 GLU B CA 1
ATOM 1720 C C . GLU B 1 88 ? 17.234 -14.203 1.994 1 83.44 88 GLU B C 1
ATOM 1722 O O . GLU B 1 88 ? 16.359 -15.07 1.928 1 83.44 88 GLU B O 1
ATOM 1727 N N . GLY B 1 89 ? 17.562 -13.445 1.015 1 85.31 89 GLY B N 1
ATOM 1728 C CA . GLY B 1 89 ? 17.047 -13.695 -0.325 1 85.31 89 GLY B CA 1
ATOM 1729 C C . GLY B 1 89 ? 15.703 -13.047 -0.576 1 85.31 89 GLY B C 1
ATOM 1730 O O . GLY B 1 89 ? 15.102 -13.242 -1.635 1 85.31 89 GLY B O 1
ATOM 1731 N N . THR B 1 90 ? 15.18 -12.414 0.446 1 87.25 90 THR B N 1
ATOM 1732 C CA . THR B 1 90 ? 13.898 -11.75 0.262 1 87.25 90 THR B CA 1
ATOM 1733 C C . THR B 1 90 ? 14.039 -10.242 0.409 1 87.25 90 THR B C 1
ATOM 1735 O O . THR B 1 90 ? 15.094 -9.75 0.819 1 87.25 90 THR B O 1
ATOM 1738 N N . MET B 1 91 ? 13.055 -9.57 -0.032 1 89.69 91 MET B N 1
ATOM 1739 C CA . MET B 1 91 ? 13.07 -8.109 0.009 1 89.69 91 MET B CA 1
ATOM 1740 C C . MET B 1 91 ? 12.039 -7.582 1.004 1 89.69 91 MET B C 1
ATOM 1742 O O . MET B 1 91 ? 11.148 -8.312 1.428 1 89.69 91 MET B O 1
ATOM 1746 N N . ARG B 1 92 ? 12.289 -6.332 1.44 1 91.88 92 ARG B N 1
ATOM 1747 C CA . ARG B 1 92 ? 11.312 -5.621 2.262 1 91.88 92 ARG B CA 1
ATOM 1748 C C . ARG B 1 92 ? 11.117 -4.195 1.761 1 91.88 92 ARG B C 1
ATOM 1750 O O . ARG B 1 92 ? 11.922 -3.682 0.985 1 91.88 92 ARG B O 1
ATOM 1757 N N . VAL B 1 93 ? 9.977 -3.6 2.197 1 92.81 93 VAL B N 1
ATOM 1758 C CA . VAL B 1 93 ? 9.68 -2.203 1.896 1 92.81 93 VAL B CA 1
ATOM 1759 C C . VAL B 1 93 ? 10.148 -1.314 3.047 1 92.81 93 VAL B C 1
ATOM 1761 O O . VAL B 1 93 ? 9.93 -1.638 4.219 1 92.81 93 VAL B O 1
ATOM 1764 N N . ARG B 1 94 ? 10.859 -0.301 2.752 1 92.75 94 ARG B N 1
ATOM 1765 C CA . ARG B 1 94 ? 11.172 0.788 3.672 1 92.75 94 ARG B CA 1
ATOM 1766 C C . ARG B 1 94 ? 10.641 2.117 3.15 1 92.75 94 ARG B C 1
ATOM 1768 O O . ARG B 1 94 ? 10.93 2.504 2.016 1 92.75 94 ARG B O 1
ATOM 1775 N N . ALA B 1 95 ? 9.852 2.73 3.961 1 94.31 95 ALA B N 1
ATOM 1776 C CA . ALA B 1 95 ? 9.305 4.035 3.594 1 94.31 95 ALA B CA 1
ATOM 1777 C C . ALA B 1 95 ? 9.891 5.141 4.469 1 94.31 95 ALA B C 1
ATOM 1779 O O . ALA B 1 95 ? 10.039 4.969 5.68 1 94.31 95 ALA B O 1
ATOM 1780 N N . VAL B 1 96 ? 10.297 6.203 3.814 1 93.31 96 VAL B N 1
ATOM 1781 C CA . VAL B 1 96 ? 10.766 7.406 4.496 1 93.31 96 VAL B CA 1
ATOM 1782 C C . VAL B 1 96 ? 9.82 8.57 4.191 1 93.31 96 VAL B C 1
ATOM 1784 O O . VAL B 1 96 ? 9.586 8.898 3.027 1 93.31 96 VAL B O 1
ATOM 1787 N N . CYS B 1 97 ? 9.289 9.164 5.234 1 94.56 97 CYS B N 1
ATOM 1788 C CA . CYS B 1 97 ? 8.359 10.273 5.082 1 94.56 97 CYS B CA 1
ATOM 1789 C C . CYS B 1 97 ? 8.977 11.578 5.582 1 94.56 97 CYS B C 1
ATOM 1791 O O . CYS B 1 97 ? 9.367 11.672 6.746 1 94.56 97 CYS B O 1
ATOM 1793 N N . LYS B 1 98 ? 9.102 12.492 4.668 1 93.38 98 LYS B N 1
ATOM 1794 C CA . LYS B 1 98 ? 9.523 13.852 5.004 1 93.38 98 LYS B CA 1
ATOM 1795 C C . LYS B 1 98 ? 8.336 14.812 4.996 1 93.38 98 LYS B C 1
ATOM 1797 O O . LYS B 1 98 ? 7.535 14.812 4.059 1 93.38 98 LYS B O 1
ATOM 1802 N N . VAL B 1 99 ? 8.242 15.617 6.023 1 93.94 99 VAL B N 1
ATOM 1803 C CA . VAL B 1 99 ? 7.113 16.531 6.156 1 93.94 99 VAL B CA 1
ATOM 1804 C C . VAL B 1 99 ? 7.617 17.984 6.137 1 93.94 99 VAL B C 1
ATOM 1806 O O . VAL B 1 99 ? 8.547 18.328 6.863 1 93.94 99 VAL B O 1
ATOM 1809 N N . ASN B 1 100 ? 7.031 18.688 5.246 1 91.44 100 ASN B N 1
ATOM 1810 C CA . ASN B 1 100 ? 7.254 20.141 5.199 1 91.44 100 ASN B CA 1
ATOM 1811 C C . ASN B 1 100 ? 5.988 20.906 5.562 1 91.44 100 ASN B C 1
ATOM 1813 O O . ASN B 1 100 ? 4.957 20.766 4.906 1 91.44 100 ASN B O 1
ATOM 1817 N N . ALA B 1 101 ? 6.008 21.578 6.59 1 92.94 101 ALA B N 1
ATOM 1818 C CA . ALA B 1 101 ? 4.934 22.453 7.051 1 92.94 101 ALA B CA 1
ATOM 1819 C C . ALA B 1 101 ? 5.484 23.797 7.551 1 92.94 101 ALA B C 1
ATOM 1821 O O . ALA B 1 101 ? 5.668 23.984 8.758 1 92.94 101 ALA B O 1
ATOM 1822 N N . PRO B 1 102 ? 5.625 24.75 6.695 1 92.69 102 PRO B N 1
ATOM 1823 C CA . PRO B 1 102 ? 6.398 25.953 6.977 1 92.69 102 PRO B CA 1
ATOM 1824 C C . PRO B 1 102 ? 5.773 26.828 8.07 1 92.69 102 PRO B C 1
ATOM 1826 O O . PRO B 1 102 ? 6.477 27.578 8.75 1 92.69 102 PRO B O 1
ATOM 1829 N N . GLU B 1 103 ? 4.523 26.75 8.273 1 94 103 GLU B N 1
ATOM 1830 C CA . GLU B 1 103 ? 3.857 27.625 9.242 1 94 103 GLU B CA 1
ATOM 1831 C C . GLU B 1 103 ? 3.811 26.984 10.625 1 94 103 GLU B C 1
ATOM 1833 O O . GLU B 1 103 ? 3.352 27.609 11.586 1 94 103 GLU B O 1
ATOM 1838 N N . LEU B 1 104 ? 4.273 25.766 10.734 1 95.06 104 LEU B N 1
ATOM 1839 C CA . LEU B 1 104 ? 4.246 25.047 12.008 1 95.06 104 LEU B CA 1
ATOM 1840 C C . LEU B 1 104 ? 5.645 24.969 12.609 1 95.06 104 LEU B C 1
ATOM 1842 O O . LEU B 1 104 ? 6.637 24.922 11.883 1 95.06 104 LEU B O 1
ATOM 1846 N N . THR B 1 105 ? 5.637 24.906 13.922 1 95.19 105 THR B N 1
ATOM 1847 C CA . THR B 1 105 ? 6.895 24.625 14.602 1 95.19 105 THR B CA 1
ATOM 1848 C C . THR B 1 105 ? 7.266 23.156 14.469 1 95.19 105 THR B C 1
ATOM 1850 O O . THR B 1 105 ? 6.418 22.328 14.141 1 95.19 105 THR B O 1
ATOM 1853 N N . LYS B 1 106 ? 8.547 22.844 14.672 1 93.94 106 LYS B N 1
ATOM 1854 C CA . LYS B 1 106 ? 8.992 21.453 14.625 1 93.94 106 LYS B CA 1
ATOM 1855 C C . LYS B 1 106 ? 8.25 20.594 15.656 1 93.94 106 LYS B C 1
ATOM 1857 O O . LYS B 1 106 ? 7.934 19.438 15.391 1 93.94 106 LYS B O 1
ATOM 1862 N N . GLU B 1 107 ? 8.008 21.203 16.812 1 94.5 107 GLU B N 1
ATOM 1863 C CA . GLU B 1 1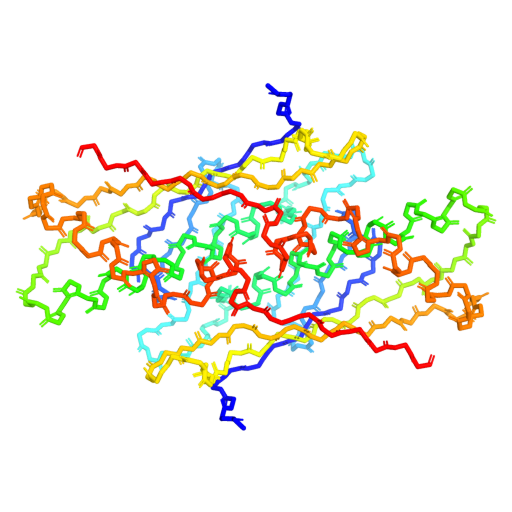07 ? 7.297 20.5 17.875 1 94.5 107 GLU B CA 1
ATOM 1864 C C . GLU B 1 107 ? 5.867 20.172 17.453 1 94.5 107 GLU B C 1
A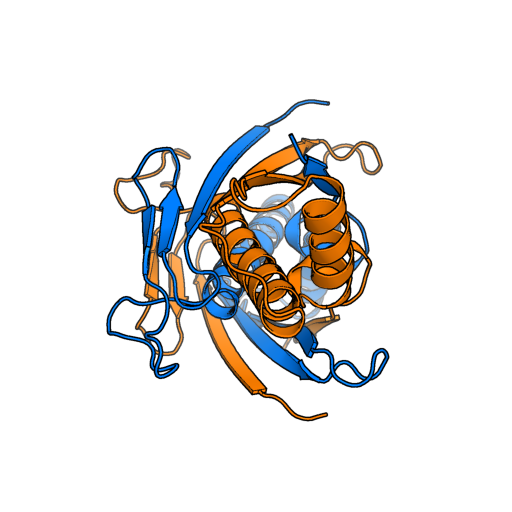TOM 1866 O O . GLU B 1 107 ? 5.379 19.062 17.703 1 94.5 107 GLU B O 1
ATOM 1871 N N . GLU B 1 108 ? 5.277 21.125 16.859 1 95.25 108 GLU B N 1
ATOM 1872 C CA . GLU B 1 108 ? 3.922 20.906 16.359 1 95.25 108 GLU B CA 1
ATOM 1873 C C . GLU B 1 108 ? 3.898 19.812 15.289 1 95.25 108 GLU B C 1
ATOM 1875 O O . GLU B 1 108 ? 3.023 18.938 15.305 1 95.25 108 GLU B O 1
ATOM 1880 N N . ILE B 1 109 ? 4.859 19.891 14.367 1 95.5 109 ILE B N 1
ATOM 1881 C CA . ILE B 1 109 ? 4.941 18.906 13.297 1 95.5 109 ILE B CA 1
ATOM 1882 C C . ILE B 1 109 ? 5.102 17.5 13.891 1 95.5 109 ILE B C 1
ATOM 1884 O O . ILE B 1 109 ? 4.398 16.578 13.5 1 95.5 109 ILE B O 1
ATOM 1888 N N . LYS B 1 110 ? 5.988 17.375 14.836 1 94.5 110 LYS B N 1
ATOM 1889 C CA . LYS B 1 110 ? 6.23 16.094 15.461 1 94.5 110 LYS B CA 1
ATOM 1890 C C . LYS B 1 110 ? 4.98 15.578 16.172 1 94.5 110 LYS B C 1
ATOM 1892 O O . LYS B 1 110 ? 4.656 14.391 16.078 1 94.5 110 LYS B O 1
ATOM 1897 N N . ASP B 1 111 ? 4.32 16.453 16.844 1 95.44 111 ASP B N 1
ATOM 1898 C CA . ASP B 1 111 ? 3.102 16.078 17.547 1 95.44 111 ASP B CA 1
ATOM 1899 C C . ASP B 1 111 ? 2.041 15.57 16.578 1 95.44 111 ASP B C 1
ATOM 1901 O O . ASP B 1 111 ? 1.497 14.477 16.781 1 95.44 111 ASP B O 1
ATOM 1905 N N . PHE B 1 112 ? 1.764 16.344 15.539 1 95.56 112 PHE B N 1
ATOM 1906 C CA . PHE B 1 112 ? 0.746 15.953 14.57 1 95.56 112 PHE B CA 1
ATOM 1907 C C . PHE B 1 112 ? 1.159 14.688 13.836 1 95.56 112 PHE B C 1
ATOM 1909 O O . PHE B 1 112 ? 0.314 13.852 13.5 1 95.56 112 PHE B O 1
ATOM 1916 N N . LEU B 1 113 ? 2.471 14.57 13.578 1 94.75 113 LEU B N 1
ATOM 1917 C CA . LEU B 1 113 ? 2.984 13.391 12.891 1 94.75 113 LEU B CA 1
ATOM 1918 C C . LEU B 1 113 ? 2.797 12.141 13.742 1 94.75 113 LEU B C 1
ATOM 1920 O O . LEU B 1 113 ? 2.41 11.086 13.227 1 94.75 113 LEU B O 1
ATOM 1924 N N . GLU B 1 114 ? 3.045 12.211 15.031 1 93.25 114 GLU B N 1
ATOM 1925 C CA . GLU B 1 114 ? 2.854 11.094 15.938 1 93.25 114 GLU B CA 1
ATOM 1926 C C . GLU B 1 114 ? 1.387 10.68 16 1 93.25 114 GLU B C 1
ATOM 1928 O O . GLU B 1 114 ? 1.069 9.484 15.969 1 93.25 114 GLU B O 1
ATOM 1933 N N . LYS B 1 115 ? 0.548 11.625 16.109 1 93.62 115 LYS B N 1
ATOM 1934 C CA . LYS B 1 115 ? -0.884 11.336 16.125 1 93.62 115 LYS B CA 1
ATOM 1935 C C . LYS B 1 115 ? -1.33 10.719 14.797 1 93.62 115 LYS B C 1
ATOM 1937 O O . LYS B 1 115 ? -2.1 9.758 14.789 1 93.62 115 LYS B O 1
ATOM 1942 N N . ALA B 1 116 ? -0.834 11.305 13.703 1 93.25 116 ALA B N 1
ATOM 1943 C CA . ALA B 1 116 ? -1.176 10.797 12.375 1 93.25 116 ALA B CA 1
ATOM 1944 C C . ALA B 1 116 ? -0.711 9.352 12.203 1 93.25 116 ALA B C 1
ATOM 1946 O O . ALA B 1 116 ? -1.427 8.531 11.625 1 93.25 116 ALA B O 1
ATOM 1947 N N . GLN B 1 117 ? 0.502 9.062 12.711 1 91.94 117 GLN B N 1
ATOM 1948 C CA . GLN B 1 117 ? 1.063 7.727 12.57 1 91.94 117 GLN B CA 1
ATOM 1949 C C . GLN B 1 117 ? 0.21 6.695 13.305 1 91.94 117 GLN B C 1
ATOM 1951 O O . GLN B 1 117 ? 0.082 5.555 12.859 1 91.94 117 GLN B O 1
ATOM 1956 N N . THR B 1 118 ? -0.463 7.066 14.352 1 89.88 118 THR B N 1
ATOM 1957 C CA . THR B 1 118 ? -1.25 6.137 15.156 1 89.88 118 THR B CA 1
ATOM 1958 C C . THR B 1 118 ? -2.682 6.051 14.633 1 89.88 118 THR B C 1
ATOM 1960 O O . THR B 1 118 ? -3.428 5.145 15 1 89.88 118 THR B O 1
ATOM 1963 N N . THR B 1 119 ? -3.07 6.957 13.773 1 90.12 119 THR B N 1
ATOM 1964 C CA . THR B 1 119 ? -4.473 6.992 13.375 1 90.12 119 THR B CA 1
ATOM 1965 C C . THR B 1 119 ? -4.633 6.633 11.898 1 90.12 119 THR B C 1
ATOM 1967 O O . THR B 1 119 ? -5.695 6.176 11.477 1 90.12 119 THR B O 1
ATOM 1970 N N . SER B 1 120 ? -3.646 6.859 11.078 1 91.25 120 SER B N 1
ATOM 1971 C CA . SER B 1 120 ? -3.738 6.504 9.664 1 91.25 120 SER B CA 1
ATOM 1972 C C . SER B 1 120 ? -3.773 4.992 9.477 1 91.25 120 SER B C 1
ATOM 1974 O O . SER B 1 120 ? -2.902 4.277 9.984 1 91.25 120 SER B O 1
ATOM 1976 N N . PRO B 1 121 ? -4.727 4.461 8.742 1 90.81 121 PRO B N 1
ATOM 1977 C CA . PRO B 1 121 ? -4.82 3.018 8.5 1 90.81 121 PRO B CA 1
ATOM 1978 C C . PRO B 1 121 ? -3.572 2.449 7.828 1 90.81 121 PRO B C 1
ATOM 1980 O O . PRO B 1 121 ? -3.207 1.297 8.07 1 90.81 121 PRO B O 1
ATOM 1983 N N . TYR B 1 122 ? -2.861 3.186 7.059 1 91.25 122 TYR B N 1
ATOM 1984 C CA . TYR B 1 122 ? -1.733 2.68 6.285 1 91.25 122 TYR B CA 1
ATOM 1985 C C . TYR B 1 122 ? -0.445 2.74 7.094 1 91.25 122 TYR B C 1
ATOM 1987 O O . TYR B 1 122 ? 0.458 1.922 6.898 1 91.25 122 TYR B O 1
ATOM 1995 N N . THR B 1 123 ? -0.377 3.758 7.969 1 92.62 123 THR B N 1
ATOM 1996 C CA . THR B 1 123 ? 0.785 3.725 8.852 1 92.62 123 THR B CA 1
ATOM 1997 C C . THR B 1 123 ? 0.636 2.627 9.898 1 92.62 123 THR B C 1
ATOM 1999 O O . THR B 1 123 ? 1.626 2.021 10.32 1 92.62 123 THR B O 1
ATOM 2002 N N . LYS B 1 124 ? -0.564 2.273 10.297 1 90.19 124 LYS B N 1
ATOM 2003 C CA . LYS B 1 124 ? -0.805 1.201 11.258 1 90.19 124 LYS B CA 1
ATOM 2004 C C . LYS B 1 124 ? -0.352 -0.146 10.703 1 90.19 124 LYS B C 1
ATOM 2006 O O . LYS B 1 124 ? -0.005 -1.052 11.461 1 90.19 124 LYS B O 1
ATOM 2011 N N . MET B 1 125 ? -0.342 -0.245 9.398 1 88.81 125 MET B N 1
ATOM 2012 C CA . MET B 1 125 ? 0.057 -1.488 8.742 1 88.81 125 MET B CA 1
ATOM 2013 C C . MET B 1 125 ? 1.487 -1.865 9.117 1 88.81 125 MET B C 1
ATOM 2015 O O . MET B 1 125 ? 1.814 -3.049 9.219 1 88.81 125 MET B O 1
ATOM 2019 N N . PHE B 1 126 ? 2.287 -0.857 9.359 1 90.62 126 PHE B N 1
ATOM 2020 C CA . PHE B 1 126 ? 3.695 -1.099 9.641 1 90.62 126 PHE B CA 1
ATOM 2021 C C . PHE B 1 126 ? 3.869 -1.722 11.023 1 90.62 126 PHE B C 1
ATOM 2023 O O . PHE B 1 126 ? 4.941 -2.24 11.344 1 90.62 126 PHE B O 1
ATOM 2030 N N . ASN B 1 127 ? 2.85 -1.711 11.805 1 86.38 127 ASN B N 1
ATOM 2031 C CA . ASN B 1 127 ? 2.926 -2.244 13.156 1 86.38 127 ASN B CA 1
ATOM 2032 C C . ASN B 1 127 ? 1.863 -3.314 13.398 1 86.38 127 ASN B C 1
ATOM 2034 O O . ASN B 1 127 ? 1.338 -3.434 14.508 1 86.38 127 ASN B O 1
ATOM 2038 N N . GLY B 1 128 ? 1.497 -3.988 12.359 1 84.81 128 GLY B N 1
ATOM 2039 C CA . GLY B 1 128 ? 0.584 -5.113 12.477 1 84.81 128 GLY B CA 1
ATOM 2040 C C . GLY B 1 128 ? -0.867 -4.691 12.617 1 84.81 128 GLY B C 1
ATOM 2041 O O . GLY B 1 128 ? -1.695 -5.457 13.117 1 84.81 128 GLY B O 1
ATOM 2042 N N . GLY B 1 129 ? -1.203 -3.465 12.289 1 85.81 129 GLY B N 1
ATOM 2043 C CA . GLY B 1 129 ? -2.545 -2.934 12.477 1 85.81 129 GLY B CA 1
ATOM 2044 C C . GLY B 1 129 ? -3.467 -3.223 11.305 1 85.81 129 GLY B C 1
ATOM 2045 O O . GLY B 1 129 ? -4.566 -2.676 11.227 1 85.81 129 GLY B O 1
ATOM 2046 N N . ALA B 1 130 ? -3.068 -4.043 10.359 1 88 130 ALA B N 1
ATOM 2047 C CA . ALA B 1 130 ? -3.881 -4.418 9.203 1 88 130 ALA B CA 1
ATOM 2048 C C . ALA B 1 130 ? -4.035 -5.934 9.109 1 88 130 ALA B C 1
ATOM 2050 O O . ALA B 1 130 ? -3.299 -6.68 9.758 1 88 130 ALA B O 1
ATOM 2051 N N . ILE B 1 131 ? -5.055 -6.387 8.328 1 87.62 131 ILE B N 1
ATOM 2052 C CA . ILE B 1 131 ? -5.383 -7.805 8.227 1 87.62 131 ILE B CA 1
ATOM 2053 C C . ILE B 1 131 ? -5.32 -8.242 6.77 1 87.62 131 ILE B C 1
ATOM 2055 O O . ILE B 1 131 ? -5.797 -7.539 5.879 1 87.62 131 ILE B O 1
ATOM 2059 N N . LEU B 1 132 ? -4.672 -9.43 6.523 1 91.75 132 LEU B N 1
ATOM 2060 C CA . LEU B 1 132 ? -4.668 -10.086 5.223 1 91.75 132 LEU B CA 1
ATOM 2061 C C . LEU B 1 132 ? -5.336 -11.453 5.301 1 91.75 132 LEU B C 1
ATOM 2063 O O . LEU B 1 132 ? -4.973 -12.281 6.137 1 91.75 132 LEU B O 1
ATOM 2067 N N . GLU B 1 133 ? -6.383 -11.633 4.527 1 91.31 133 GLU B N 1
ATOM 2068 C CA . GLU B 1 133 ? -7.074 -12.914 4.414 1 91.31 133 GLU B CA 1
ATOM 2069 C C . GLU B 1 133 ? -6.941 -13.492 3.008 1 91.31 133 GLU B C 1
ATOM 2071 O O . GLU B 1 133 ? -7.086 -12.766 2.02 1 91.31 133 GLU B O 1
ATOM 2076 N N . ASN B 1 134 ? -6.598 -14.734 2.938 1 92.44 134 ASN B N 1
ATOM 2077 C CA . ASN B 1 134 ? -6.523 -15.438 1.661 1 92.44 134 ASN B CA 1
ATOM 2078 C C . ASN B 1 134 ? -7.699 -16.406 1.483 1 92.44 134 ASN B C 1
ATOM 2080 O O . ASN B 1 134 ? -8.047 -17.141 2.408 1 92.44 134 ASN B O 1
ATOM 2084 N N . VAL B 1 135 ? -8.312 -16.297 0.342 1 86.69 135 VAL B N 1
ATOM 2085 C CA . VAL B 1 135 ? -9.422 -17.188 0.008 1 86.69 135 VAL B CA 1
ATOM 2086 C C . VAL B 1 135 ? -9.062 -18.031 -1.22 1 86.69 135 VAL B C 1
ATOM 2088 O O . VAL B 1 135 ? -8.758 -17.484 -2.283 1 86.69 135 VAL B O 1
ATOM 2091 N N . VAL B 1 136 ? -8.922 -19.266 -1.041 1 86.44 136 VAL B N 1
ATOM 2092 C CA . VAL B 1 136 ? -8.68 -20.203 -2.139 1 86.44 136 VAL B CA 1
ATOM 2093 C C . VAL B 1 136 ? -9.945 -20.984 -2.436 1 86.44 136 VAL B C 1
ATOM 2095 O O . VAL B 1 136 ? -10.531 -21.594 -1.536 1 86.44 136 VAL B O 1
ATOM 2098 N N . GLU B 1 137 ? -10.555 -20.734 -3.523 1 69.31 137 GLU B N 1
ATOM 2099 C CA . GLU B 1 137 ? -11.781 -21.453 -3.855 1 69.31 137 GLU B CA 1
ATOM 2100 C C . GLU B 1 137 ? -11.484 -22.734 -4.633 1 69.31 137 GLU B C 1
ATOM 2102 O O . GLU B 1 137 ? -10.461 -22.812 -5.324 1 69.31 137 GLU B O 1
#

Radius of gyration: 18.09 Å; Cα contacts (8 Å, |Δi|>4): 700; chains: 2; bounding box: 40×56×40 Å